Protein AF-A0A7C1I5D6-F1 (afdb_monomer_lite)

Structure (mmCIF, N/CA/C/O backbone):
data_AF-A0A7C1I5D6-F1
#
_entry.id   AF-A0A7C1I5D6-F1
#
loop_
_atom_site.group_PDB
_atom_site.id
_atom_site.type_symbol
_atom_site.label_atom_id
_atom_site.label_alt_id
_atom_site.label_comp_id
_atom_site.label_asym_id
_atom_site.label_entity_id
_atom_site.label_seq_id
_atom_site.pdbx_PDB_ins_code
_atom_site.Cartn_x
_atom_site.Cartn_y
_atom_site.Cartn_z
_atom_site.occupancy
_atom_site.B_iso_or_equiv
_atom_site.auth_seq_id
_atom_site.auth_comp_id
_atom_site.auth_asym_id
_atom_site.auth_atom_id
_atom_site.pdbx_PDB_model_num
ATOM 1 N N . MET A 1 1 ? 11.664 15.894 48.427 1.00 33.09 1 MET A N 1
ATOM 2 C CA . MET A 1 1 ? 10.403 15.195 48.740 1.00 33.09 1 MET A CA 1
ATOM 3 C C . MET A 1 1 ? 9.356 15.632 47.731 1.00 33.09 1 MET A C 1
ATOM 5 O O . MET A 1 1 ? 8.918 16.768 47.791 1.00 33.09 1 MET A O 1
ATOM 9 N N . TYR A 1 2 ? 9.049 14.774 46.760 1.00 26.73 2 TYR A N 1
ATOM 10 C CA . TYR A 1 2 ? 7.940 14.939 45.820 1.00 26.73 2 TYR A CA 1
ATOM 11 C C . TYR A 1 2 ? 7.089 13.675 45.969 1.00 26.73 2 TYR A C 1
ATOM 13 O O . TYR A 1 2 ? 7.457 12.614 45.469 1.00 26.73 2 TYR A O 1
ATOM 21 N N . ASP A 1 3 ? 6.021 13.781 46.757 1.00 29.14 3 ASP A N 1
ATOM 22 C CA . ASP A 1 3 ? 4.932 12.806 46.809 1.00 29.14 3 ASP A CA 1
ATOM 23 C C . ASP A 1 3 ? 3.940 13.164 45.693 1.00 29.14 3 ASP A C 1
ATOM 25 O O . ASP A 1 3 ? 3.595 14.329 45.498 1.00 29.14 3 ASP A O 1
ATOM 29 N N . GLY A 1 4 ? 3.549 12.172 44.902 1.00 27.42 4 GLY A N 1
ATOM 30 C CA . GLY A 1 4 ? 2.800 12.375 43.667 1.00 27.42 4 GLY A CA 1
ATOM 31 C C . GLY A 1 4 ? 2.568 11.065 42.931 1.00 27.42 4 GLY A C 1
ATOM 32 O O . GLY A 1 4 ? 3.021 10.886 41.804 1.00 27.42 4 GLY A O 1
ATOM 33 N N . LYS A 1 5 ? 1.912 10.129 43.624 1.00 28.11 5 LYS A N 1
ATOM 34 C CA . LYS A 1 5 ? 1.353 8.850 43.153 1.00 28.11 5 LYS A CA 1
ATOM 35 C C . LYS A 1 5 ? 1.174 8.763 41.624 1.00 28.11 5 LYS A C 1
ATOM 37 O O . LYS A 1 5 ? 0.138 9.149 41.082 1.00 28.11 5 LYS A O 1
ATOM 42 N N . ARG A 1 6 ? 2.148 8.160 40.929 1.00 26.75 6 ARG A N 1
ATOM 43 C CA . ARG A 1 6 ? 1.940 7.593 39.589 1.00 26.75 6 ARG A CA 1
ATOM 44 C C . ARG A 1 6 ? 0.973 6.422 39.741 1.00 26.75 6 ARG A C 1
ATOM 46 O O . ARG A 1 6 ? 1.328 5.411 40.338 1.00 26.75 6 ARG A O 1
ATOM 53 N N . ARG A 1 7 ? -0.254 6.556 39.233 1.00 26.47 7 ARG A N 1
ATOM 54 C CA . ARG A 1 7 ? -1.147 5.400 39.079 1.00 26.47 7 ARG A CA 1
ATOM 55 C C . ARG A 1 7 ? -0.536 4.476 38.015 1.00 26.47 7 ARG A C 1
ATOM 57 O O . ARG A 1 7 ? -0.255 4.965 36.919 1.00 26.47 7 ARG A O 1
ATOM 64 N N . PRO A 1 8 ? -0.306 3.185 38.296 1.00 27.12 8 PRO A N 1
ATOM 65 C CA . PRO A 1 8 ? 0.172 2.262 37.282 1.00 27.12 8 PRO A CA 1
ATOM 66 C C . PRO A 1 8 ? -0.962 1.998 36.283 1.00 27.12 8 PRO A C 1
ATOM 68 O O . PRO A 1 8 ? -2.022 1.500 36.647 1.00 27.12 8 PRO A O 1
ATOM 71 N N . TYR A 1 9 ? -0.744 2.326 35.005 1.00 30.14 9 TYR A N 1
ATOM 72 C CA . TYR A 1 9 ? -1.571 1.869 33.874 1.00 30.14 9 TYR A CA 1
ATOM 73 C C . TYR A 1 9 ? -1.203 0.416 33.516 1.00 30.14 9 TYR A C 1
ATOM 75 O O . TYR A 1 9 ? -0.929 0.057 32.373 1.00 30.14 9 TYR A O 1
ATOM 83 N N . ALA A 1 10 ? -1.100 -0.415 34.541 1.00 28.33 10 ALA A N 1
ATOM 84 C CA . ALA A 1 10 ? -0.795 -1.826 34.474 1.00 28.33 10 ALA A CA 1
ATOM 85 C C . ALA A 1 10 ? -1.674 -2.445 35.549 1.00 28.33 10 ALA A C 1
ATOM 87 O O . ALA A 1 10 ? -1.331 -2.352 36.716 1.00 28.33 10 ALA A O 1
ATOM 88 N N . ASP A 1 11 ? -2.879 -2.857 35.154 1.00 26.02 11 ASP A N 1
ATOM 89 C CA . ASP A 1 11 ? -3.593 -4.021 35.688 1.00 26.02 11 ASP A CA 1
ATOM 90 C C . ASP A 1 11 ? -5.038 -4.024 35.182 1.00 26.02 11 ASP A C 1
ATOM 92 O O . ASP A 1 11 ? -5.878 -3.222 35.582 1.00 26.02 11 ASP A O 1
ATOM 96 N N . SER A 1 12 ? -5.280 -4.948 34.247 1.00 26.50 12 SER A N 1
ATOM 97 C CA . SER A 1 12 ? -6.541 -5.631 33.916 1.00 26.50 12 SER A CA 1
ATOM 98 C C . SER A 1 12 ? -6.714 -5.788 32.396 1.00 26.50 12 SER A C 1
ATOM 100 O O . SER A 1 12 ? -7.450 -5.087 31.704 1.00 26.50 12 SER A O 1
ATOM 102 N N . VAL A 1 13 ? -6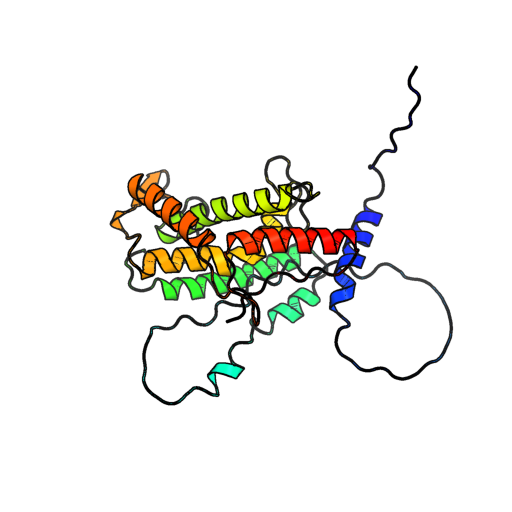.052 -6.822 31.872 1.00 30.62 13 VAL A N 1
ATOM 103 C CA . VAL A 1 13 ? -6.326 -7.452 30.565 1.00 30.62 13 VAL A CA 1
ATOM 104 C C . VAL A 1 13 ? -7.843 -7.615 30.256 1.00 30.62 13 VAL A C 1
ATOM 106 O O . VAL A 1 13 ? -8.203 -7.470 29.086 1.00 30.62 13 VAL A O 1
ATOM 109 N N . PRO A 1 14 ? -8.758 -7.799 31.241 1.00 25.98 14 PRO A N 1
ATOM 110 C CA . PRO A 1 14 ? -10.211 -7.826 31.010 1.00 25.98 14 PRO A CA 1
ATOM 111 C C . PRO A 1 14 ? -10.886 -6.493 30.622 1.00 25.98 14 PRO A C 1
ATOM 113 O O . PRO A 1 14 ? -11.945 -6.517 29.992 1.00 25.98 14 PRO A O 1
ATOM 116 N N . GLU A 1 15 ? -10.341 -5.319 30.976 1.00 27.06 15 GLU A N 1
ATOM 117 C CA . GLU A 1 15 ? -10.945 -4.032 30.574 1.00 27.06 15 GLU A CA 1
ATOM 118 C C . GLU A 1 15 ? -10.621 -3.662 29.120 1.00 27.06 15 GLU A C 1
ATOM 120 O O . GLU A 1 15 ? -11.451 -3.058 28.436 1.00 27.06 15 GLU A O 1
ATOM 125 N N . ARG A 1 16 ? -9.466 -4.105 28.603 1.00 30.84 16 ARG A N 1
ATOM 126 C CA . ARG A 1 16 ? -9.062 -3.904 27.198 1.00 30.84 16 ARG A CA 1
ATOM 127 C C . ARG A 1 16 ? -9.983 -4.634 26.224 1.00 30.84 16 ARG A C 1
ATOM 129 O O . ARG A 1 16 ? -10.407 -4.047 25.235 1.00 30.84 16 ARG A O 1
ATOM 136 N N . THR A 1 17 ? -10.384 -5.856 26.571 1.00 27.25 17 THR A N 1
ATOM 137 C CA . THR A 1 17 ? -11.374 -6.650 25.825 1.00 27.25 17 THR A CA 1
ATOM 138 C C . THR A 1 17 ? -12.774 -6.016 25.877 1.00 27.25 17 THR A C 1
ATOM 140 O O . THR A 1 17 ? -13.540 -6.109 24.922 1.00 27.25 17 THR A O 1
ATOM 143 N N . ARG A 1 18 ? -13.126 -5.298 26.955 1.00 26.70 18 ARG A N 1
ATOM 144 C CA . ARG A 1 18 ? -14.412 -4.578 27.078 1.00 26.70 18 ARG A CA 1
ATOM 145 C C . ARG A 1 18 ? -14.448 -3.247 26.320 1.00 26.70 18 ARG A C 1
ATOM 147 O O . ARG A 1 18 ? -15.527 -2.838 25.889 1.00 26.70 18 ARG A O 1
ATOM 154 N N . LEU A 1 19 ? -13.309 -2.568 26.171 1.00 30.03 19 LEU A N 1
ATOM 155 C CA . LEU A 1 19 ? -13.207 -1.345 25.367 1.00 30.03 19 LEU A CA 1
ATOM 156 C C . LEU A 1 19 ? -13.209 -1.666 23.868 1.00 30.03 19 LEU A C 1
ATOM 158 O O . LEU A 1 19 ? -13.924 -0.998 23.125 1.00 30.03 19 LEU A O 1
ATOM 162 N N . GLN A 1 20 ? -12.509 -2.744 23.489 1.00 30.83 20 GLN A N 1
ATOM 163 C CA . GLN A 1 20 ? -12.663 -3.459 22.220 1.00 30.83 20 GLN A CA 1
ATOM 164 C C . GLN A 1 20 ? -14.169 -3.707 21.968 1.00 30.83 20 GLN A C 1
ATOM 166 O O . GLN A 1 20 ? -14.790 -2.971 21.202 1.00 30.83 20 GLN A O 1
ATOM 171 N N . ALA A 1 21 ? -14.842 -4.548 22.772 1.00 25.09 21 ALA A N 1
ATOM 172 C CA . ALA A 1 21 ? -16.277 -4.879 22.647 1.00 25.09 21 ALA A CA 1
ATOM 173 C C . ALA A 1 21 ? -17.256 -3.728 22.353 1.00 25.09 21 ALA A C 1
ATOM 175 O O . ALA A 1 21 ? -18.284 -3.933 21.699 1.00 25.09 21 ALA A O 1
ATOM 176 N N . ARG A 1 22 ? -17.023 -2.553 22.947 1.00 26.83 22 ARG A N 1
ATOM 177 C CA . ARG A 1 22 ? -17.958 -1.421 22.919 1.00 26.83 22 ARG A CA 1
ATOM 178 C C . ARG A 1 22 ? -17.790 -0.546 21.682 1.00 26.83 22 ARG A C 1
ATOM 180 O O . ARG A 1 22 ? -18.799 -0.058 21.184 1.00 26.83 22 ARG A O 1
ATOM 187 N N . LEU A 1 23 ? -16.573 -0.409 21.156 1.00 30.59 23 LEU A N 1
ATOM 188 C CA . LEU A 1 23 ? -16.306 0.358 19.935 1.00 30.59 23 LEU A CA 1
ATOM 189 C C . LEU A 1 23 ? -16.942 -0.298 18.694 1.00 30.59 23 LEU A C 1
ATOM 191 O O . LEU A 1 23 ? -17.363 0.393 17.768 1.00 30.59 23 LEU A O 1
ATOM 195 N N . PHE A 1 24 ? -17.130 -1.619 18.706 1.00 31.44 24 PHE A N 1
ATOM 196 C CA . PHE A 1 24 ? -17.584 -2.369 17.531 1.00 31.44 24 PHE A CA 1
ATOM 197 C C . PHE A 1 24 ? -19.061 -2.820 17.559 1.00 31.44 24 PHE A C 1
ATOM 199 O O . PHE A 1 24 ? -19.595 -3.206 16.523 1.00 31.44 24 PHE A O 1
ATOM 206 N N . ARG A 1 25 ? -19.782 -2.731 18.694 1.00 25.31 25 ARG A N 1
ATOM 207 C CA . ARG A 1 25 ? -21.223 -3.094 18.778 1.00 25.31 25 ARG A CA 1
ATOM 208 C C . ARG A 1 25 ? -22.184 -2.098 18.124 1.00 25.31 25 ARG A C 1
ATOM 210 O O . ARG A 1 25 ? -23.326 -2.458 17.847 1.00 25.31 25 ARG A O 1
ATOM 217 N N . SER A 1 26 ? -21.763 -0.857 17.891 1.00 27.89 26 SER A N 1
ATOM 218 C CA . SER A 1 26 ? -22.640 0.190 17.349 1.00 27.89 26 SER A CA 1
ATOM 219 C C . SER A 1 26 ? -22.848 0.088 15.828 1.00 27.89 26 SER A C 1
ATOM 221 O O . SER A 1 26 ? -23.708 0.791 15.302 1.00 27.89 26 SER A O 1
ATOM 223 N N . ALA A 1 27 ? -22.143 -0.805 15.126 1.00 31.97 27 ALA A N 1
ATOM 224 C CA . ALA A 1 27 ? -22.279 -0.991 13.678 1.00 31.97 27 ALA A CA 1
ATOM 225 C C . ALA A 1 27 ? -23.435 -1.930 13.258 1.00 31.97 27 ALA A C 1
ATOM 227 O O . ALA A 1 27 ? -23.763 -1.993 12.079 1.00 31.97 27 ALA A O 1
ATOM 228 N N . ALA A 1 28 ? -24.092 -2.626 14.197 1.00 26.28 28 ALA A N 1
ATOM 229 C CA . ALA A 1 28 ? -25.112 -3.642 13.887 1.00 26.28 28 ALA A CA 1
ATOM 230 C C . ALA A 1 28 ? -26.576 -3.199 14.107 1.00 26.28 28 ALA A C 1
ATOM 232 O O . ALA A 1 28 ? -27.489 -4.014 13.991 1.00 26.28 28 ALA A O 1
ATOM 233 N N . ARG A 1 29 ? -26.854 -1.929 14.436 1.00 27.00 29 ARG A N 1
ATOM 234 C CA . ARG A 1 29 ? -28.240 -1.424 14.557 1.00 27.00 29 ARG A CA 1
ATOM 235 C C . ARG A 1 29 ? -28.408 -0.094 13.838 1.00 27.00 29 ARG A C 1
ATOM 237 O O . ARG A 1 29 ? -28.453 0.960 14.460 1.00 27.00 29 ARG A O 1
ATOM 244 N N . GLY A 1 30 ? -28.504 -0.177 12.515 1.00 27.00 30 GLY A N 1
ATOM 245 C CA . GLY A 1 30 ? -28.704 0.972 11.636 1.00 27.00 30 GLY A CA 1
ATOM 246 C C . GLY A 1 30 ? -29.827 0.830 10.610 1.00 27.00 30 GLY A C 1
ATOM 247 O O . GLY A 1 30 ? -29.920 1.694 9.752 1.00 27.00 30 GLY A O 1
ATOM 248 N N . HIS A 1 31 ? -30.679 -0.203 10.657 1.00 29.83 31 HIS A N 1
ATOM 249 C CA . HIS A 1 31 ? -31.962 -0.177 9.940 1.00 29.83 31 HIS A CA 1
ATOM 250 C C . HIS A 1 31 ? -32.925 -1.268 10.428 1.00 29.83 31 HIS A C 1
ATOM 252 O O . HIS A 1 31 ? -32.902 -2.386 9.933 1.00 29.83 31 HIS A O 1
ATOM 258 N N . GLN A 1 32 ? -33.783 -0.942 11.397 1.00 25.97 32 GLN A N 1
ATOM 259 C CA . GLN A 1 32 ? -35.152 -1.465 11.469 1.00 25.97 32 GLN A CA 1
ATOM 260 C C . GLN A 1 32 ? -35.976 -0.639 12.468 1.00 25.97 32 GLN A C 1
ATOM 262 O O . GLN A 1 32 ? -35.491 -0.176 13.500 1.00 25.97 32 GLN A O 1
ATOM 267 N N . ARG A 1 33 ? -37.217 -0.378 12.062 1.00 24.58 33 ARG A N 1
ATOM 268 C CA . ARG A 1 33 ? -38.194 0.544 12.646 1.00 24.58 33 ARG A CA 1
ATOM 269 C C . ARG A 1 33 ? -38.589 0.141 14.079 1.00 24.58 33 ARG A C 1
ATOM 271 O O . ARG A 1 33 ? -38.708 -1.041 14.374 1.00 24.58 33 ARG A O 1
ATOM 278 N N . ARG A 1 34 ? -38.862 1.129 14.945 1.00 23.69 34 ARG A N 1
ATOM 279 C CA . ARG A 1 34 ? -39.628 0.940 16.201 1.00 23.69 34 ARG A CA 1
ATOM 280 C C . ARG A 1 34 ? -41.085 0.574 15.856 1.00 23.69 34 ARG A C 1
ATOM 282 O O . ARG A 1 34 ? -41.587 1.118 14.870 1.00 23.69 34 ARG A O 1
ATOM 289 N N . PRO A 1 35 ? -41.767 -0.289 16.639 1.00 27.14 35 PRO A N 1
ATOM 290 C CA . PRO A 1 35 ? -42.515 0.196 17.813 1.00 27.14 35 PRO A CA 1
ATOM 291 C C . PRO A 1 35 ? -42.584 -0.784 19.012 1.00 27.14 35 PRO A C 1
ATOM 293 O O . PRO A 1 35 ? -42.346 -1.976 18.867 1.00 27.14 35 PRO A O 1
ATOM 296 N N . GLY A 1 36 ? -43.000 -0.266 20.178 1.00 22.58 36 GLY A N 1
ATOM 297 C CA . GLY A 1 36 ? -43.637 -1.057 21.247 1.00 22.58 36 GLY A CA 1
ATOM 298 C C . GLY A 1 36 ? -42.833 -1.229 22.540 1.00 22.58 36 GLY A C 1
ATOM 299 O O . GLY A 1 36 ? -41.773 -1.840 22.548 1.00 22.58 36 GLY A O 1
ATOM 300 N N . ALA A 1 37 ? -43.358 -0.686 23.637 1.00 25.17 37 ALA A N 1
ATOM 301 C CA . ALA A 1 37 ? -42.855 -0.818 25.002 1.00 25.17 37 ALA A CA 1
ATOM 302 C C . ALA A 1 37 ? -43.373 -2.098 25.688 1.00 25.17 37 ALA A C 1
ATOM 304 O O . ALA A 1 37 ? -44.520 -2.457 25.444 1.00 25.17 37 ALA A O 1
ATOM 305 N N . ALA A 1 38 ? -42.571 -2.712 26.575 1.00 23.97 38 ALA A N 1
ATOM 306 C CA . ALA A 1 38 ? -42.951 -3.154 27.933 1.00 23.97 38 ALA A CA 1
ATOM 307 C C . ALA A 1 38 ? -41.899 -4.099 28.570 1.00 23.97 38 ALA A C 1
ATOM 309 O O . ALA A 1 38 ? -41.635 -5.182 28.069 1.00 23.97 38 ALA A O 1
ATOM 310 N N . ASP A 1 39 ? -41.364 -3.629 29.699 1.00 23.86 39 ASP A N 1
ATOM 311 C CA . ASP A 1 39 ? -41.211 -4.297 31.004 1.00 23.86 39 ASP A CA 1
ATOM 312 C C . ASP A 1 39 ? -40.240 -5.481 31.288 1.00 23.86 39 ASP A C 1
ATOM 314 O O . ASP A 1 39 ? -40.245 -6.524 30.647 1.00 23.86 39 ASP A O 1
ATOM 318 N N . ARG A 1 40 ? -39.527 -5.277 32.414 1.00 24.11 40 ARG A N 1
ATOM 319 C CA . ARG A 1 40 ? -39.059 -6.201 33.476 1.00 24.11 40 ARG A CA 1
ATOM 320 C C . ARG A 1 40 ? -37.894 -7.217 33.303 1.00 24.11 40 ARG A C 1
ATOM 322 O O . ARG A 1 40 ? -38.026 -8.294 32.746 1.00 24.11 40 ARG A O 1
ATOM 329 N N . THR A 1 41 ? -36.795 -6.853 33.989 1.00 23.81 41 THR A N 1
ATOM 330 C CA . THR A 1 41 ? -36.027 -7.591 35.035 1.00 23.81 41 THR A CA 1
ATOM 331 C C . THR A 1 41 ? -35.219 -8.872 34.742 1.00 23.81 41 THR A C 1
ATOM 333 O O . THR A 1 41 ? -35.767 -9.954 34.600 1.00 23.81 41 THR A O 1
ATOM 336 N N . ASP A 1 42 ? -33.900 -8.695 34.918 1.00 22.27 42 ASP A N 1
ATOM 337 C CA . ASP A 1 42 ? -32.972 -9.416 35.819 1.00 22.27 42 ASP A CA 1
ATOM 338 C C . ASP A 1 42 ? -32.164 -10.660 35.370 1.00 22.27 42 ASP A C 1
ATOM 340 O O . ASP A 1 42 ? -32.638 -11.590 34.728 1.00 22.27 42 ASP A O 1
ATOM 344 N N . SER A 1 43 ? -30.919 -10.660 35.867 1.00 22.94 43 SER A N 1
ATOM 345 C CA . SER A 1 43 ? -29.944 -11.748 36.057 1.00 22.94 43 SER A CA 1
ATOM 346 C C . SER A 1 43 ? -29.044 -12.265 34.903 1.00 22.94 43 SER A C 1
ATOM 348 O O . SER A 1 43 ? -29.434 -12.951 33.967 1.00 22.94 43 SER A O 1
ATOM 350 N N . SER A 1 44 ? -27.747 -11.963 35.084 1.00 24.48 44 SER A N 1
ATOM 351 C CA . SER A 1 44 ? -26.559 -12.832 34.922 1.00 24.48 44 SER A CA 1
ATOM 352 C C . SER A 1 44 ? -26.271 -13.563 33.598 1.00 24.48 44 SER A C 1
ATOM 354 O O . SER A 1 44 ? -26.797 -14.639 33.339 1.00 24.48 44 SER A O 1
ATOM 356 N N . SER A 1 45 ? -25.281 -13.042 32.850 1.00 22.78 45 SER A N 1
ATOM 357 C CA . SER A 1 45 ? -24.176 -13.773 32.163 1.00 22.78 45 SER A CA 1
ATOM 358 C C . SER A 1 45 ? -23.521 -12.879 31.090 1.00 22.78 45 SER A C 1
ATOM 360 O O . SER A 1 45 ? -23.711 -13.010 29.885 1.00 22.78 45 SER A O 1
ATOM 362 N N . HIS A 1 46 ? -22.762 -11.876 31.539 1.00 24.62 46 HIS A N 1
ATOM 363 C CA . HIS A 1 46 ? -22.153 -10.848 30.685 1.00 24.62 46 HIS A CA 1
ATOM 364 C C . HIS A 1 46 ? -20.705 -11.199 30.278 1.00 24.62 46 HIS A C 1
ATOM 366 O O . HIS A 1 46 ? -19.749 -10.596 30.762 1.00 24.62 46 HIS A O 1
ATOM 372 N N . THR A 1 47 ? -20.532 -12.138 29.346 1.00 24.20 47 THR A N 1
ATOM 373 C CA . THR A 1 47 ? -19.263 -12.364 28.618 1.00 24.20 47 THR A CA 1
ATOM 374 C C . THR A 1 47 ? -19.560 -12.816 27.192 1.00 24.20 47 THR A C 1
ATOM 376 O O . THR A 1 47 ? -19.571 -14.003 26.891 1.00 24.20 47 THR A O 1
ATOM 379 N N . GLY A 1 48 ? -19.838 -11.876 26.292 1.00 24.23 48 GLY A N 1
ATOM 380 C CA . GLY A 1 48 ? -20.085 -12.221 24.893 1.00 24.23 48 GLY A CA 1
ATOM 381 C C . GLY A 1 48 ? -20.198 -10.995 24.006 1.00 24.23 48 GLY A C 1
ATOM 382 O O . GLY A 1 48 ? -21.142 -10.218 24.149 1.00 24.23 48 GLY A O 1
ATOM 383 N N . GLY A 1 49 ? -19.221 -10.814 23.114 1.00 25.38 49 GLY A N 1
ATOM 384 C CA . GLY A 1 49 ? -19.261 -9.888 21.977 1.00 25.38 49 GLY A CA 1
ATOM 385 C C . GLY A 1 49 ? -18.093 -8.904 21.958 1.00 25.38 49 GLY A C 1
ATOM 386 O O . GLY A 1 49 ? -18.181 -7.873 22.625 1.00 25.38 49 GLY A O 1
ATOM 387 N N . ILE A 1 50 ? -17.043 -9.233 21.195 1.00 25.84 50 ILE A N 1
ATOM 388 C CA . ILE A 1 50 ? -15.869 -8.398 20.900 1.00 25.84 50 ILE A CA 1
ATOM 389 C C . ILE A 1 50 ? -15.598 -8.382 19.380 1.00 25.84 50 ILE A C 1
ATOM 391 O O . ILE A 1 50 ? -15.601 -9.438 18.760 1.00 25.84 50 ILE A O 1
ATOM 395 N N . ASP A 1 51 ? -15.432 -7.163 18.849 1.00 29.08 51 ASP A N 1
ATOM 396 C CA . ASP A 1 51 ? -14.696 -6.637 17.670 1.00 29.08 51 ASP A CA 1
ATOM 397 C C . ASP A 1 51 ? -14.778 -7.233 16.272 1.00 29.08 51 ASP A C 1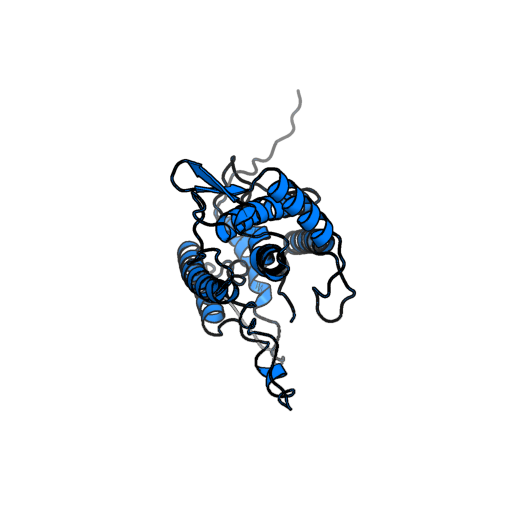
ATOM 399 O O . ASP A 1 51 ? -14.249 -8.309 16.025 1.00 29.08 51 ASP A O 1
ATOM 403 N N . ARG A 1 52 ? -15.343 -6.466 15.313 1.00 49.19 52 ARG A N 1
ATOM 404 C CA . ARG A 1 52 ? -15.526 -6.880 13.903 1.00 49.19 52 ARG A CA 1
ATOM 405 C C . ARG A 1 52 ? -15.601 -5.738 12.861 1.00 49.19 52 ARG A C 1
ATOM 407 O O . ARG A 1 52 ? -16.637 -5.574 12.228 1.00 49.19 52 ARG A O 1
ATOM 414 N N . THR A 1 53 ? -14.543 -4.951 12.624 1.00 31.33 53 THR A N 1
ATOM 415 C CA . THR A 1 53 ? -14.510 -4.040 11.439 1.00 31.33 53 THR A CA 1
ATOM 416 C C . THR A 1 53 ? -13.176 -3.926 10.688 1.00 31.33 53 THR A C 1
ATOM 418 O O . THR A 1 53 ? -13.172 -3.340 9.610 1.00 31.33 53 THR A O 1
ATOM 421 N N . CYS A 1 54 ? -12.072 -4.531 11.148 1.00 31.27 54 CYS A N 1
ATOM 422 C CA . CYS A 1 54 ? -10.780 -4.449 10.438 1.00 31.27 54 CYS A CA 1
ATOM 423 C C . CYS A 1 54 ? -10.585 -5.518 9.341 1.00 31.27 54 CYS A C 1
ATOM 425 O O . CYS A 1 54 ? -9.754 -5.340 8.462 1.00 31.27 54 CYS A O 1
ATOM 427 N N . ALA A 1 55 ? -11.355 -6.612 9.348 1.00 30.16 55 ALA A N 1
ATOM 428 C CA . ALA A 1 55 ? -11.143 -7.753 8.442 1.00 30.16 55 ALA A CA 1
ATOM 429 C C . ALA A 1 55 ? -11.796 -7.611 7.045 1.00 30.16 55 ALA A C 1
ATOM 431 O O . ALA A 1 55 ? -11.719 -8.527 6.232 1.00 30.16 55 ALA A O 1
ATOM 432 N N . GLY A 1 56 ? -12.480 -6.495 6.764 1.00 30.72 56 GLY A N 1
ATOM 433 C CA . GLY A 1 56 ? -13.401 -6.376 5.626 1.00 30.72 56 GLY A CA 1
ATOM 434 C C . GLY A 1 56 ? -12.809 -5.930 4.286 1.00 30.72 56 GLY A C 1
ATOM 435 O O . GLY A 1 56 ? -13.523 -6.002 3.289 1.00 30.72 56 GLY A O 1
ATOM 436 N N . ASN A 1 57 ? -11.552 -5.476 4.223 1.00 37.94 57 ASN A N 1
ATOM 437 C CA . ASN A 1 57 ? -11.058 -4.789 3.019 1.00 37.94 57 ASN A CA 1
ATOM 438 C C . ASN A 1 57 ? -10.414 -5.676 1.956 1.00 37.94 57 ASN A C 1
ATOM 440 O O . ASN A 1 57 ? -10.133 -5.201 0.860 1.00 37.94 57 ASN A O 1
ATOM 444 N N . HIS A 1 58 ? -10.211 -6.964 2.227 1.00 36.69 58 HIS A N 1
ATOM 445 C CA . HIS A 1 58 ? -9.446 -7.782 1.290 1.00 36.69 58 HIS A CA 1
ATOM 446 C C . HIS A 1 58 ? -10.230 -8.222 0.049 1.00 36.69 58 HIS A C 1
ATOM 448 O O . HIS A 1 58 ? -9.608 -8.548 -0.957 1.00 36.69 58 HIS A O 1
ATOM 454 N N . ALA A 1 59 ? -11.568 -8.239 0.092 1.00 32.56 59 ALA A N 1
ATOM 455 C CA . ALA A 1 59 ? -12.377 -8.913 -0.935 1.00 32.56 59 ALA A CA 1
ATOM 456 C C . ALA A 1 59 ? -13.232 -7.969 -1.785 1.00 32.56 59 ALA A C 1
ATOM 458 O O . ALA A 1 59 ? -13.752 -8.381 -2.814 1.00 32.56 59 ALA A O 1
ATOM 459 N N . GLY A 1 60 ? -13.444 -6.738 -1.318 1.00 30.20 60 GLY A N 1
ATOM 460 C CA . GLY A 1 60 ? -14.646 -5.971 -1.637 1.00 30.20 60 GLY A CA 1
ATOM 461 C C . GLY A 1 60 ? -14.728 -5.390 -3.041 1.00 30.20 60 GLY A C 1
ATOM 462 O O . GLY A 1 60 ? -15.736 -5.537 -3.724 1.00 30.20 60 GLY A O 1
ATOM 463 N N . ASP A 1 61 ? -13.663 -4.702 -3.443 1.00 33.28 61 ASP A N 1
ATOM 464 C CA . ASP A 1 61 ? -13.837 -3.552 -4.338 1.00 33.28 61 ASP A CA 1
ATOM 465 C C . ASP A 1 61 ? -13.046 -3.676 -5.655 1.00 33.28 61 ASP A C 1
ATOM 467 O O . ASP A 1 61 ? -12.999 -2.735 -6.444 1.00 33.28 61 ASP A O 1
ATOM 471 N N . VAL A 1 62 ? -12.422 -4.830 -5.930 1.00 30.22 62 VAL A N 1
ATOM 472 C CA . VAL A 1 62 ? -11.592 -5.038 -7.137 1.00 30.22 62 VAL A CA 1
ATOM 473 C C . VAL A 1 62 ? -12.053 -6.258 -7.925 1.00 30.22 62 VAL A C 1
ATOM 475 O O . VAL A 1 62 ? -11.288 -7.165 -8.239 1.00 30.22 62 VAL A O 1
ATOM 478 N N . PHE A 1 63 ? -13.333 -6.274 -8.276 1.00 26.66 63 PHE A N 1
ATOM 479 C CA . PHE A 1 63 ? -13.834 -7.164 -9.315 1.00 26.66 63 PHE A CA 1
ATOM 480 C C . PHE A 1 63 ? -14.474 -6.331 -10.420 1.00 26.66 63 PHE A C 1
ATOM 482 O O . PHE A 1 63 ? -15.682 -6.339 -10.564 1.00 26.66 63 PHE A O 1
ATOM 489 N N . PHE A 1 64 ? -13.666 -5.558 -11.159 1.00 25.58 64 PHE A N 1
ATOM 490 C CA . PHE A 1 64 ? -13.945 -5.159 -12.550 1.00 25.58 64 PHE A CA 1
ATOM 491 C C . PHE A 1 64 ? -12.759 -4.375 -13.145 1.00 25.58 64 PHE A C 1
ATOM 493 O O . PHE A 1 64 ? -12.697 -3.154 -13.043 1.00 25.58 64 PHE A O 1
ATOM 500 N N . ILE A 1 65 ? -11.815 -5.062 -13.798 1.00 28.56 65 ILE A N 1
ATOM 501 C CA . ILE A 1 65 ? -10.908 -4.443 -14.783 1.00 28.56 65 ILE A CA 1
ATOM 502 C C . ILE A 1 65 ? -10.776 -5.423 -15.956 1.00 28.56 65 ILE A C 1
ATOM 504 O O . ILE A 1 65 ? -9.850 -6.222 -16.022 1.00 28.56 65 ILE A O 1
ATOM 508 N N . GLY A 1 66 ? -11.779 -5.415 -16.838 1.00 22.45 66 GLY A N 1
ATOM 509 C CA . GLY A 1 66 ? -11.697 -6.017 -18.171 1.00 22.45 66 GLY A CA 1
ATOM 510 C C . GLY A 1 66 ? -11.267 -4.971 -19.211 1.00 22.45 66 GLY A C 1
ATOM 511 O O . GLY A 1 66 ? -11.414 -3.771 -18.950 1.00 22.45 66 GLY A O 1
ATOM 512 N N . PRO A 1 67 ? -10.737 -5.390 -20.374 1.00 22.78 67 PRO A N 1
ATOM 513 C CA . PRO A 1 67 ? -10.192 -4.485 -21.378 1.00 22.78 67 PRO A CA 1
ATOM 514 C C . PRO A 1 67 ? -11.270 -3.558 -21.953 1.00 22.78 67 PRO A C 1
ATOM 516 O O . PRO A 1 67 ? -12.424 -3.931 -22.164 1.00 22.78 67 PRO A O 1
ATOM 519 N N . SER A 1 68 ? -10.872 -2.315 -22.204 1.00 27.05 68 SER A N 1
ATOM 520 C CA . SER A 1 68 ? -11.680 -1.274 -22.830 1.00 27.05 68 SER A CA 1
ATOM 521 C C . SER A 1 68 ? -11.995 -1.614 -24.292 1.00 27.05 68 SER A C 1
ATOM 523 O O . SER A 1 68 ? -11.178 -1.337 -25.164 1.00 27.05 68 SER A O 1
ATOM 525 N N . HIS A 1 69 ? -13.157 -2.242 -24.512 1.00 26.39 69 HIS A N 1
ATOM 526 C CA . HIS A 1 69 ? -14.161 -2.058 -25.585 1.00 26.39 69 HIS A CA 1
ATOM 527 C C . HIS A 1 69 ? -14.935 -3.374 -25.802 1.00 26.39 69 HIS A C 1
ATOM 529 O O . HIS A 1 69 ? -14.327 -4.409 -26.066 1.00 26.39 69 HIS A O 1
ATOM 535 N N . PRO A 1 70 ? -16.276 -3.348 -25.676 1.00 27.53 70 PRO A N 1
ATOM 536 C CA . PRO A 1 70 ? -17.090 -3.354 -26.891 1.00 27.53 70 PRO A CA 1
ATOM 537 C C . PRO A 1 70 ? -18.307 -2.412 -26.828 1.00 27.53 70 PRO A C 1
ATOM 539 O O . PRO A 1 70 ? -18.676 -1.861 -25.794 1.00 27.53 70 PRO A O 1
ATOM 542 N N . THR A 1 71 ? -18.860 -2.186 -28.010 1.00 29.42 71 THR A N 1
ATOM 543 C CA . THR A 1 71 ? -19.999 -1.344 -28.384 1.00 29.42 71 THR A CA 1
ATOM 544 C C . THR A 1 71 ? -21.347 -1.832 -27.834 1.00 29.42 71 THR A C 1
ATOM 546 O O . THR A 1 71 ? -21.631 -3.019 -27.951 1.00 29.42 71 THR A O 1
ATOM 549 N N . GLY A 1 72 ? -22.203 -0.898 -27.392 1.00 30.52 72 GLY A N 1
ATOM 550 C CA . GLY A 1 72 ? -23.671 -1.047 -27.365 1.00 30.52 72 GLY A CA 1
ATOM 551 C C . GLY A 1 72 ? -24.333 -1.381 -26.015 1.00 30.52 72 GLY A C 1
ATOM 552 O O . GLY A 1 72 ? -24.109 -2.444 -25.460 1.00 30.52 72 GLY A O 1
ATOM 553 N N . ASP A 1 73 ? -25.168 -0.453 -25.532 1.00 29.72 73 ASP A N 1
ATOM 554 C CA . ASP A 1 73 ? -26.446 -0.615 -24.802 1.00 29.72 73 ASP A CA 1
ATOM 555 C C . ASP A 1 73 ? -26.601 -1.378 -23.457 1.00 29.72 73 ASP A C 1
ATOM 557 O O . ASP A 1 73 ? -27.733 -1.596 -23.038 1.00 29.72 73 ASP A O 1
ATOM 561 N N . ASP A 1 74 ? -25.551 -1.626 -22.661 1.00 29.23 74 ASP A N 1
ATOM 562 C CA . ASP A 1 74 ? -25.689 -2.262 -21.319 1.00 29.23 74 ASP A CA 1
ATOM 563 C C . ASP A 1 74 ? -25.488 -1.312 -20.112 1.00 29.23 74 ASP A C 1
ATOM 565 O O . ASP A 1 74 ? -24.691 -1.554 -19.197 1.00 29.23 74 ASP A O 1
ATOM 569 N N . HIS A 1 75 ? -26.198 -0.179 -20.070 1.00 32.69 75 HIS A N 1
ATOM 570 C CA . HIS A 1 75 ? -26.046 0.796 -18.974 1.00 32.69 75 HIS A CA 1
ATOM 571 C C . HIS A 1 75 ? -26.808 0.443 -17.681 1.00 32.69 75 HIS A C 1
ATOM 573 O O . HIS A 1 75 ? -26.363 0.834 -16.602 1.00 32.69 75 HIS A O 1
ATOM 579 N N . ALA A 1 76 ? -27.915 -0.307 -17.747 1.00 27.19 76 ALA A N 1
ATOM 580 C CA . ALA A 1 76 ? -28.757 -0.585 -16.575 1.00 27.19 76 ALA A CA 1
ATOM 581 C C . ALA A 1 76 ? -28.225 -1.739 -15.700 1.00 27.19 76 ALA A C 1
ATOM 583 O O . ALA A 1 76 ? -28.198 -1.617 -14.471 1.00 27.19 76 ALA A O 1
ATOM 584 N N . GLU A 1 77 ? -27.708 -2.812 -16.310 1.00 27.59 77 GLU A N 1
ATOM 585 C CA . GLU A 1 77 ? -27.124 -3.964 -15.598 1.00 27.59 77 GLU A CA 1
ATOM 586 C C . GLU A 1 77 ? -25.807 -3.619 -14.880 1.00 27.59 77 GLU A C 1
ATOM 588 O O . GLU A 1 77 ? -25.508 -4.156 -13.809 1.00 27.59 77 GLU A O 1
ATOM 593 N N . ARG A 1 78 ? -25.065 -2.624 -15.389 1.00 27.03 78 ARG A N 1
ATOM 594 C CA . ARG A 1 78 ? -23.831 -2.093 -14.778 1.00 27.03 78 ARG A CA 1
ATOM 595 C C . ARG A 1 78 ? -24.024 -1.440 -13.409 1.00 27.03 78 ARG A C 1
ATOM 597 O O . ARG A 1 78 ? -23.040 -1.242 -12.700 1.00 27.03 78 ARG A O 1
ATOM 604 N N . THR A 1 79 ? -25.246 -1.070 -13.031 1.00 28.47 79 THR A N 1
ATOM 605 C CA . THR A 1 79 ? -25.518 -0.401 -11.744 1.00 28.47 79 THR A CA 1
ATOM 606 C C . THR A 1 79 ? -25.772 -1.395 -10.610 1.00 28.47 79 THR A C 1
ATOM 608 O O . THR A 1 79 ? -25.483 -1.093 -9.454 1.00 28.47 79 THR A O 1
ATOM 611 N N . ALA A 1 80 ? -26.267 -2.596 -10.929 1.00 26.25 80 ALA A N 1
ATOM 612 C CA . ALA A 1 80 ? -26.580 -3.629 -9.941 1.00 26.25 80 ALA A CA 1
ATOM 613 C C . ALA A 1 80 ? -25.350 -4.469 -9.544 1.00 26.25 80 ALA A C 1
ATOM 615 O O . ALA A 1 80 ? -25.254 -4.916 -8.402 1.00 26.25 80 ALA A O 1
ATOM 616 N N . SER A 1 81 ? -24.378 -4.633 -10.448 1.00 27.20 81 SER A N 1
ATOM 617 C CA . SER A 1 81 ? -23.161 -5.429 -10.216 1.00 27.20 81 SER A CA 1
ATOM 618 C C . SER A 1 81 ? -22.048 -4.700 -9.445 1.00 27.20 81 SER A C 1
ATOM 620 O O . SER A 1 81 ? -21.094 -5.332 -9.006 1.00 27.20 81 SER A O 1
ATOM 622 N N . ARG A 1 82 ? -22.184 -3.388 -9.201 1.00 32.09 82 ARG A N 1
ATOM 623 C CA . ARG A 1 82 ? -21.186 -2.529 -8.521 1.00 32.09 82 ARG A CA 1
ATOM 624 C C . ARG A 1 82 ? -21.066 -2.711 -7.002 1.00 32.09 82 ARG A C 1
ATOM 626 O O . ARG A 1 82 ? -20.289 -2.005 -6.371 1.00 32.09 82 ARG A O 1
ATOM 633 N N . ARG A 1 83 ? -21.866 -3.587 -6.385 1.00 35.66 83 ARG A N 1
ATOM 634 C CA . ARG A 1 83 ? -22.083 -3.586 -4.923 1.00 35.66 83 ARG A CA 1
ATOM 635 C C . ARG A 1 83 ? -21.624 -4.816 -4.155 1.00 35.66 83 ARG A C 1
ATOM 637 O O . ARG A 1 83 ? -21.862 -4.880 -2.950 1.00 35.66 83 ARG A O 1
ATOM 644 N N . ALA A 1 84 ? -20.981 -5.782 -4.789 1.00 33.41 84 ALA A N 1
ATOM 645 C CA . ALA A 1 84 ? -20.660 -7.023 -4.107 1.00 33.41 84 ALA A CA 1
ATOM 646 C C . ALA A 1 84 ? -19.163 -7.131 -3.810 1.00 33.41 84 ALA A C 1
ATOM 648 O O . ALA A 1 84 ? -18.398 -7.658 -4.610 1.00 33.41 84 ALA A O 1
ATOM 649 N N . CYS A 1 85 ? -18.797 -6.798 -2.568 1.00 40.50 85 CYS A N 1
ATOM 650 C CA . CYS A 1 85 ? -17.898 -7.695 -1.846 1.00 40.50 85 CYS A CA 1
ATOM 651 C C . CYS A 1 85 ? -18.427 -9.120 -2.054 1.00 40.50 85 CYS A C 1
ATOM 653 O O . CYS A 1 85 ? -19.651 -9.266 -1.966 1.00 40.50 85 CYS A O 1
ATOM 655 N N . PRO A 1 86 ? -17.602 -10.140 -2.371 1.00 47.91 86 PRO A N 1
ATOM 656 C CA . PRO A 1 86 ? -18.071 -11.506 -2.540 1.00 47.91 86 PRO A CA 1
ATOM 657 C C . PRO A 1 86 ? -18.967 -11.825 -1.351 1.00 47.91 86 PRO A C 1
ATOM 659 O O . PRO A 1 86 ? -18.499 -11.902 -0.212 1.00 47.91 86 PRO A O 1
ATOM 662 N N . ALA A 1 87 ? -20.277 -11.883 -1.601 1.00 50.28 87 ALA A N 1
ATOM 663 C CA . ALA A 1 87 ? -21.286 -11.640 -0.570 1.00 50.28 87 ALA A CA 1
ATOM 664 C C . ALA A 1 87 ? -21.239 -12.677 0.571 1.00 50.28 87 ALA A C 1
ATOM 666 O O . ALA A 1 87 ? -21.870 -12.496 1.608 1.00 50.28 87 ALA A O 1
ATOM 667 N N . GLY A 1 88 ? -20.450 -13.744 0.404 1.00 61.53 88 GLY A N 1
ATOM 668 C CA . GLY A 1 88 ? -20.200 -14.774 1.401 1.00 61.53 88 GLY A CA 1
ATOM 669 C C . GLY A 1 88 ? -19.229 -14.395 2.524 1.00 61.53 88 GLY A C 1
ATOM 670 O O . GLY A 1 88 ? 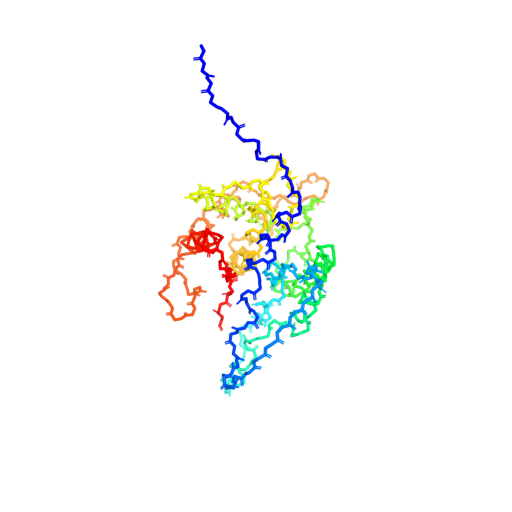-19.440 -14.844 3.650 1.00 61.53 88 GLY A O 1
ATOM 671 N N . TYR A 1 89 ? -18.189 -13.581 2.291 1.00 74.06 89 TYR A N 1
ATOM 672 C CA . TYR A 1 89 ? -17.153 -13.384 3.322 1.00 74.06 89 TYR A CA 1
ATOM 673 C C . TYR A 1 89 ? -17.571 -12.418 4.430 1.00 74.06 89 TYR A C 1
ATOM 675 O O . TYR A 1 89 ? -17.191 -12.627 5.579 1.00 74.06 89 TYR A O 1
ATOM 683 N N . ALA A 1 90 ? -18.393 -11.409 4.131 1.00 71.06 90 ALA A N 1
ATOM 684 C CA . ALA A 1 90 ? -18.874 -10.458 5.137 1.00 71.06 90 ALA A CA 1
ATOM 685 C C . ALA A 1 90 ? -19.632 -11.166 6.277 1.00 71.06 90 ALA A C 1
ATOM 687 O O . ALA A 1 90 ? -19.308 -10.979 7.449 1.00 71.06 90 ALA A O 1
ATOM 688 N N . ALA A 1 91 ? -20.561 -12.063 5.932 1.00 73.50 91 ALA A N 1
ATOM 689 C CA . ALA A 1 91 ? -21.288 -12.870 6.910 1.00 73.50 91 ALA A CA 1
ATOM 690 C C . ALA A 1 91 ? -20.352 -13.813 7.691 1.00 73.50 91 ALA A C 1
ATOM 692 O O . ALA A 1 91 ? -20.483 -13.966 8.905 1.00 73.50 91 ALA A O 1
ATOM 693 N N . GLN A 1 92 ? -19.363 -14.419 7.025 1.00 74.62 92 GLN A N 1
ATOM 694 C CA . GLN A 1 92 ? -18.392 -15.291 7.694 1.00 74.62 92 GLN A CA 1
ATOM 695 C C . GLN A 1 92 ? -17.522 -14.527 8.693 1.00 74.62 92 GLN A C 1
ATOM 697 O O . GLN A 1 92 ? -17.356 -15.002 9.815 1.00 74.62 92 GLN A O 1
ATOM 702 N N . ILE A 1 93 ? -17.019 -13.344 8.326 1.00 78.56 93 ILE A N 1
ATOM 703 C CA . ILE A 1 93 ? -16.247 -12.450 9.202 1.00 78.56 93 ILE A CA 1
ATOM 704 C C . ILE A 1 93 ? -17.061 -12.092 10.442 1.00 78.56 93 ILE A C 1
ATOM 706 O O . ILE A 1 93 ? -16.544 -12.147 11.558 1.00 78.56 93 ILE A O 1
ATOM 710 N N . GLU A 1 94 ? -18.346 -11.777 10.265 1.00 75.50 94 GLU A N 1
ATOM 711 C CA . GLU A 1 94 ? -19.229 -11.470 11.382 1.00 75.50 94 GLU A CA 1
ATOM 712 C C . GLU A 1 94 ? -19.367 -12.648 12.351 1.00 75.50 94 GLU A C 1
ATOM 714 O O . GLU A 1 94 ? -19.492 -12.442 13.547 1.00 75.50 94 GLU A O 1
ATOM 719 N N . THR A 1 95 ? -19.311 -13.894 11.898 1.00 80.19 95 THR A N 1
ATOM 720 C CA . THR A 1 95 ? -19.472 -15.049 12.802 1.00 80.19 95 THR A CA 1
ATOM 721 C C . THR A 1 95 ? -18.206 -15.453 13.567 1.00 80.19 95 THR A C 1
ATOM 723 O O . THR A 1 95 ? -18.308 -16.206 14.538 1.00 80.19 95 THR A O 1
ATOM 726 N N . GLN A 1 96 ? -17.022 -14.950 13.195 1.00 80.94 96 GLN A N 1
ATOM 727 C CA . GLN A 1 96 ? -15.767 -15.374 13.825 1.00 80.94 96 GLN A CA 1
ATOM 728 C C . GLN A 1 96 ? -15.598 -14.826 15.248 1.00 80.94 96 GLN A C 1
ATOM 730 O O . GLN A 1 96 ? -15.979 -13.698 15.561 1.00 80.94 96 GLN A O 1
ATOM 735 N N . GLN A 1 97 ? -14.982 -15.635 16.116 1.00 78.19 97 GLN A N 1
ATOM 736 C CA . GLN A 1 97 ? -14.733 -15.291 17.525 1.00 78.19 97 GLN A CA 1
ATOM 737 C C . GLN A 1 97 ? -13.249 -15.119 17.866 1.00 78.19 97 GLN A C 1
ATOM 739 O O . GLN A 1 97 ? -12.926 -14.668 18.964 1.00 78.19 97 GLN A O 1
ATOM 744 N N . THR A 1 98 ? -12.343 -15.475 16.951 1.00 81.00 98 THR A N 1
ATOM 745 C CA . THR A 1 98 ? -10.897 -15.393 17.179 1.00 81.00 98 THR A CA 1
ATOM 746 C C . THR A 1 98 ? -10.205 -14.598 16.078 1.00 81.00 98 THR A C 1
ATOM 748 O O . THR A 1 98 ? -10.618 -14.620 14.917 1.00 81.00 98 THR A O 1
ATOM 751 N N . ILE A 1 99 ? -9.117 -13.920 16.446 1.00 78.62 99 ILE A N 1
ATOM 752 C CA . ILE A 1 99 ? -8.275 -13.169 15.505 1.00 78.62 99 ILE A CA 1
ATOM 753 C C . ILE A 1 99 ? -7.638 -14.114 14.476 1.00 78.62 99 ILE A C 1
ATOM 755 O O . ILE A 1 99 ? -7.507 -13.751 13.311 1.00 78.62 99 ILE A O 1
ATOM 759 N N . ASP A 1 100 ? -7.276 -15.335 14.871 1.00 79.06 100 ASP A N 1
ATOM 760 C CA . ASP A 1 100 ? -6.645 -16.294 13.959 1.00 79.06 100 ASP A CA 1
ATOM 761 C C . ASP A 1 100 ? -7.625 -16.800 12.892 1.00 79.06 100 ASP A C 1
ATOM 763 O O . ASP A 1 100 ? -7.250 -16.918 11.727 1.00 79.06 100 ASP A O 1
ATOM 767 N N . SER A 1 101 ? -8.901 -16.992 13.241 1.00 82.38 101 SER A N 1
ATOM 768 C CA . SER A 1 101 ? -9.948 -17.291 12.257 1.00 82.38 101 SER A CA 1
ATOM 769 C C . SER A 1 101 ? -10.141 -16.145 11.258 1.00 82.38 101 SER A C 1
ATOM 771 O O . SER A 1 101 ? -10.265 -16.388 10.059 1.00 82.38 101 SER A O 1
ATOM 773 N N . LEU A 1 102 ? -10.116 -14.892 11.731 1.00 79.75 102 LEU A N 1
ATOM 774 C CA . LEU A 1 102 ? -10.198 -13.711 10.863 1.00 79.75 102 LEU A CA 1
ATOM 775 C C . LEU A 1 102 ? -9.007 -13.624 9.900 1.00 79.75 102 LEU A C 1
ATOM 777 O O . LEU A 1 102 ? -9.210 -13.386 8.712 1.00 79.75 102 LEU A O 1
ATOM 781 N N . ARG A 1 103 ? -7.785 -13.894 10.380 1.00 77.69 103 ARG A N 1
ATOM 782 C CA . ARG A 1 103 ? -6.581 -13.982 9.533 1.00 77.69 103 ARG A CA 1
ATOM 783 C C . ARG A 1 103 ? -6.685 -15.092 8.486 1.00 77.69 103 ARG A C 1
ATOM 785 O O . ARG A 1 103 ? -6.211 -14.926 7.367 1.00 77.69 103 ARG A O 1
ATOM 792 N N . GLY A 1 104 ? -7.306 -16.220 8.836 1.00 83.81 104 GLY A N 1
ATOM 793 C CA . GLY A 1 104 ? -7.571 -17.312 7.898 1.00 83.81 104 GLY A CA 1
ATOM 794 C C . GLY A 1 104 ? -8.458 -16.869 6.733 1.00 83.81 104 GLY A C 1
ATOM 795 O O . GLY A 1 104 ? -8.111 -17.103 5.576 1.00 83.81 104 GLY A O 1
ATOM 796 N N . ILE A 1 105 ? -9.557 -16.168 7.033 1.00 82.06 105 ILE A N 1
ATOM 797 C CA . ILE A 1 105 ? -10.450 -15.592 6.015 1.00 82.06 105 ILE A CA 1
ATOM 798 C C . ILE A 1 105 ? -9.701 -14.562 5.158 1.00 82.06 105 ILE A C 1
ATOM 800 O O . ILE A 1 105 ? -9.749 -14.637 3.933 1.00 82.06 105 ILE A O 1
ATOM 804 N N . GLU A 1 106 ? -8.949 -13.653 5.781 1.00 82.38 106 GLU A N 1
ATOM 805 C CA . GLU A 1 106 ? -8.087 -12.689 5.084 1.00 82.38 106 GLU A CA 1
ATOM 806 C C . GLU A 1 106 ? -7.117 -13.374 4.109 1.00 82.38 106 GLU A C 1
ATOM 808 O O . GLU A 1 106 ? -6.965 -12.918 2.978 1.00 82.38 106 GLU A O 1
ATOM 813 N N . GLY A 1 107 ? -6.501 -14.492 4.500 1.00 84.56 107 GLY A N 1
ATOM 814 C CA . GLY A 1 107 ? -5.601 -15.250 3.630 1.00 84.56 107 GLY A CA 1
ATOM 815 C C . GLY A 1 107 ? -6.295 -15.831 2.394 1.00 84.56 107 GLY A C 1
ATOM 816 O O . GLY A 1 107 ? -5.741 -15.771 1.294 1.00 84.56 107 GLY A O 1
ATOM 817 N N . ILE A 1 108 ? -7.513 -16.360 2.555 1.00 86.81 108 ILE A N 1
ATOM 818 C CA . ILE A 1 108 ? -8.320 -16.881 1.438 1.00 86.81 108 ILE A CA 1
ATOM 819 C C . ILE A 1 108 ? -8.657 -15.750 0.472 1.00 86.81 108 ILE A C 1
ATOM 821 O O . ILE A 1 108 ? -8.423 -15.869 -0.731 1.00 86.81 108 ILE A O 1
ATOM 825 N N . ILE A 1 109 ? -9.142 -14.642 1.019 1.00 85.38 109 ILE A N 1
ATOM 826 C CA . ILE A 1 109 ? -9.506 -13.470 0.246 1.00 85.38 109 ILE A CA 1
ATOM 827 C C . ILE A 1 109 ? -8.290 -12.916 -0.511 1.00 85.38 109 ILE A C 1
ATOM 829 O O . ILE A 1 109 ? -8.374 -12.653 -1.707 1.00 85.38 109 ILE A O 1
ATOM 833 N N . ALA A 1 110 ? -7.145 -12.764 0.157 1.00 85.25 110 ALA A N 1
ATOM 834 C CA . ALA A 1 110 ? -5.929 -12.262 -0.471 1.00 85.25 110 ALA A CA 1
ATOM 835 C C . ALA A 1 110 ? -5.495 -13.154 -1.645 1.00 85.25 110 ALA A C 1
ATOM 837 O O . ALA A 1 110 ? -5.074 -12.649 -2.685 1.00 85.25 110 ALA A O 1
ATOM 838 N N . ARG A 1 111 ? -5.629 -14.481 -1.512 1.00 87.50 111 ARG A N 1
ATOM 839 C CA . ARG A 1 111 ? -5.343 -15.424 -2.600 1.00 87.50 111 ARG A CA 1
ATOM 840 C C . ARG A 1 111 ? -6.265 -15.204 -3.801 1.00 87.50 111 ARG A C 1
ATOM 842 O O . ARG A 1 111 ? -5.774 -15.167 -4.925 1.00 87.50 111 ARG A O 1
ATOM 849 N N . GLU A 1 112 ? -7.569 -15.057 -3.575 1.00 88.25 112 GLU A N 1
ATOM 850 C CA . GLU A 1 112 ? -8.541 -14.778 -4.642 1.00 88.25 112 GLU A CA 1
ATOM 851 C C . GLU A 1 112 ? -8.271 -13.428 -5.315 1.00 88.25 112 GLU A C 1
ATOM 853 O O . GLU A 1 112 ? -8.237 -13.345 -6.543 1.00 88.25 112 GLU A O 1
ATOM 858 N N . TYR A 1 113 ? -7.988 -12.397 -4.516 1.00 88.38 113 TYR A N 1
ATOM 859 C CA . TYR A 1 113 ? -7.627 -11.068 -4.996 1.00 88.38 113 TYR A CA 1
ATOM 860 C C . TYR A 1 113 ? -6.397 -11.109 -5.910 1.00 88.38 113 TYR A C 1
ATOM 862 O O . TYR A 1 113 ? -6.452 -10.635 -7.043 1.00 88.38 113 TYR A O 1
ATOM 870 N N . PHE A 1 114 ? -5.290 -11.714 -5.464 1.00 89.25 114 PHE A N 1
ATOM 871 C CA . PHE A 1 114 ? -4.074 -11.767 -6.277 1.00 89.25 114 PHE A CA 1
ATOM 872 C C . PHE A 1 114 ? -4.232 -12.651 -7.515 1.00 89.25 114 PHE A C 1
ATOM 874 O O . PHE A 1 114 ? -3.643 -12.334 -8.543 1.00 89.25 114 PHE A O 1
ATOM 881 N N . ALA A 1 115 ? -5.056 -13.701 -7.460 1.00 88.81 115 ALA A N 1
ATOM 882 C CA . ALA A 1 115 ? -5.397 -14.484 -8.646 1.00 88.81 115 ALA A CA 1
ATOM 883 C C . ALA A 1 115 ? -6.167 -13.652 -9.687 1.00 88.81 115 ALA A C 1
ATOM 885 O O . ALA A 1 115 ? -5.944 -13.809 -10.886 1.00 88.81 115 ALA A O 1
ATOM 886 N N . ALA A 1 116 ? -7.045 -12.743 -9.252 1.00 89.38 116 ALA A N 1
ATOM 887 C CA . ALA A 1 116 ? -7.691 -11.786 -10.147 1.00 89.38 116 ALA A CA 1
ATOM 888 C C . ALA A 1 116 ? -6.703 -10.724 -10.657 1.00 89.38 116 ALA A C 1
ATOM 890 O O . ALA A 1 116 ? -6.716 -10.400 -11.842 1.00 89.38 116 ALA A O 1
ATOM 891 N N . LEU A 1 117 ? -5.811 -10.229 -9.793 1.00 89.62 117 LEU A N 1
ATOM 892 C CA . LEU A 1 117 ? -4.813 -9.223 -10.153 1.00 89.62 117 LEU A CA 1
ATOM 893 C C . LEU A 1 117 ? -3.836 -9.728 -11.223 1.00 89.62 117 LEU A C 1
ATOM 895 O O . LEU A 1 117 ? -3.460 -8.954 -12.095 1.00 89.62 117 LEU A O 1
ATOM 899 N N . VAL A 1 118 ? -3.462 -11.014 -11.200 1.00 92.31 118 VAL A N 1
ATOM 900 C CA . VAL A 1 118 ? -2.620 -11.633 -12.244 1.00 92.31 118 VAL A CA 1
ATOM 901 C C . VAL A 1 118 ? -3.175 -11.365 -13.642 1.00 92.31 118 VAL A C 1
ATOM 903 O O . VAL A 1 118 ? -2.422 -10.952 -14.520 1.00 92.31 118 VAL A O 1
ATOM 906 N N . LYS A 1 119 ? -4.498 -11.471 -13.814 1.00 91.31 119 LYS A N 1
ATOM 907 C CA . LYS A 1 119 ? -5.173 -11.248 -15.101 1.00 91.31 119 LYS A CA 1
ATOM 908 C C . LYS A 1 119 ? -5.010 -9.826 -15.634 1.00 91.31 119 LYS A C 1
ATOM 910 O O . LYS A 1 119 ? -5.043 -9.615 -16.837 1.00 91.31 119 LYS A O 1
ATOM 915 N N . VAL A 1 120 ? -4.819 -8.842 -14.752 1.00 88.62 120 VAL A N 1
ATOM 916 C CA . VAL A 1 120 ? -4.616 -7.437 -15.147 1.00 88.62 120 VAL A CA 1
ATOM 917 C C . VAL A 1 120 ? -3.249 -7.229 -15.802 1.00 88.62 120 VAL A C 1
ATOM 919 O O . VAL A 1 120 ? -3.097 -6.336 -16.630 1.00 88.62 120 VAL A O 1
ATOM 922 N N . PHE A 1 121 ? -2.260 -8.052 -15.448 1.00 90.25 121 PHE A N 1
ATOM 923 C CA . PHE A 1 121 ? -0.896 -7.962 -15.970 1.00 90.25 121 PHE A CA 1
ATOM 924 C C . PHE A 1 121 ? -0.609 -8.969 -17.095 1.00 90.25 121 PHE A C 1
ATOM 926 O O . PHE A 1 121 ? 0.522 -9.029 -17.588 1.00 90.25 121 PHE A O 1
ATOM 933 N N . GLU A 1 122 ? -1.607 -9.753 -17.516 1.00 87.25 122 GLU A N 1
ATOM 934 C CA . GLU A 1 122 ? -1.478 -10.666 -18.652 1.00 87.25 122 GLU A CA 1
ATOM 935 C C . GLU A 1 122 ? -1.108 -9.883 -19.925 1.00 87.25 122 GLU A C 1
ATOM 937 O O . GLU A 1 122 ? -1.731 -8.882 -20.273 1.00 87.25 122 GLU A O 1
ATOM 942 N N . GLY A 1 123 ? -0.054 -10.331 -20.615 1.00 84.38 123 GLY A N 1
ATOM 943 C CA . GLY A 1 123 ? 0.441 -9.708 -21.849 1.00 84.38 123 GLY A CA 1
ATOM 944 C C . GLY A 1 123 ? 1.450 -8.563 -21.676 1.00 84.38 123 GLY A C 1
ATOM 945 O O . GLY A 1 123 ? 1.838 -7.968 -22.677 1.00 84.38 123 GLY A O 1
ATOM 946 N N . LEU A 1 124 ? 1.896 -8.246 -20.452 1.00 84.94 124 LEU A N 1
ATOM 947 C CA . LEU A 1 124 ? 2.893 -7.187 -20.198 1.00 84.94 124 LEU A CA 1
ATOM 948 C C . LEU A 1 124 ? 4.351 -7.682 -20.069 1.00 84.94 124 LEU A C 1
ATOM 950 O O . LEU A 1 124 ? 5.225 -6.884 -19.738 1.00 84.94 124 LEU A O 1
ATOM 954 N N . ASP A 1 125 ? 4.631 -8.966 -20.318 1.00 87.94 125 ASP A N 1
ATOM 955 C CA . ASP A 1 125 ? 5.965 -9.590 -20.180 1.00 87.94 125 ASP A CA 1
ATOM 956 C C . ASP A 1 125 ? 6.635 -9.359 -18.805 1.00 87.94 125 ASP A C 1
ATOM 958 O O . ASP A 1 125 ? 7.851 -9.214 -18.687 1.00 87.94 125 ASP A O 1
ATOM 962 N N . LEU A 1 126 ? 5.834 -9.325 -17.732 1.00 91.00 126 LEU A N 1
ATOM 963 C CA . LEU A 1 126 ? 6.303 -9.088 -16.355 1.00 91.00 126 LEU A CA 1
ATOM 964 C C . LEU A 1 126 ? 6.398 -10.363 -15.504 1.00 91.00 126 LEU A C 1
ATOM 966 O O . LEU A 1 126 ? 6.836 -10.287 -14.361 1.00 91.00 126 LEU A O 1
ATOM 970 N N . ASN A 1 127 ? 5.971 -11.519 -16.025 1.00 90.88 127 ASN A N 1
ATOM 971 C CA . ASN A 1 127 ? 5.979 -12.817 -15.328 1.00 90.88 127 ASN A CA 1
ATOM 972 C C . ASN A 1 127 ? 5.312 -12.807 -13.935 1.00 90.88 127 ASN A C 1
ATOM 974 O O . ASN A 1 127 ? 5.709 -13.551 -13.039 1.00 90.88 127 ASN A O 1
ATOM 978 N N . PHE A 1 128 ? 4.289 -11.972 -13.737 1.00 94.81 128 PHE A N 1
ATOM 979 C CA . PHE A 1 128 ? 3.576 -11.885 -12.466 1.00 94.81 128 PHE A CA 1
ATOM 980 C C . PHE A 1 128 ? 2.581 -13.043 -12.313 1.00 94.81 128 PHE A C 1
ATOM 982 O O . PHE A 1 128 ? 1.575 -13.100 -13.014 1.00 94.81 128 PHE A O 1
ATOM 989 N N . SER A 1 129 ? 2.845 -13.954 -11.373 1.00 92.88 129 SER A N 1
ATOM 990 C CA . SER A 1 129 ? 2.010 -15.141 -11.113 1.00 92.88 129 SER A CA 1
ATOM 991 C C . SER A 1 129 ? 1.276 -15.106 -9.766 1.00 92.88 129 SER A C 1
ATOM 993 O O . SER A 1 129 ? 0.654 -16.091 -9.368 1.00 92.88 129 SER A O 1
ATOM 995 N N . GLY A 1 130 ? 1.370 -13.996 -9.032 1.00 93.31 130 GLY A N 1
ATOM 996 C CA . GLY A 1 130 ? 0.771 -13.819 -7.709 1.00 93.31 130 GLY A CA 1
ATOM 997 C C . GLY A 1 130 ? 1.716 -13.126 -6.730 1.00 93.31 130 GLY A C 1
ATOM 998 O O . GLY A 1 130 ? 2.857 -12.802 -7.055 1.00 93.31 130 GLY A O 1
ATOM 999 N N . ARG A 1 131 ? 1.251 -12.869 -5.501 1.00 94.25 131 ARG A N 1
ATOM 1000 C CA . ARG A 1 131 ? 2.029 -12.101 -4.517 1.00 94.25 131 ARG A CA 1
ATOM 1001 C C . ARG A 1 131 ? 3.164 -12.921 -3.901 1.00 94.25 131 ARG A C 1
ATOM 1003 O O . ARG A 1 131 ? 2.920 -13.829 -3.111 1.00 94.25 131 ARG A O 1
ATOM 1010 N N . VAL A 1 132 ? 4.400 -12.489 -4.136 1.00 93.06 132 VAL A N 1
ATOM 1011 C CA . VAL A 1 132 ? 5.617 -12.994 -3.486 1.00 93.06 132 VAL A CA 1
ATOM 1012 C C . VAL A 1 132 ? 6.329 -11.831 -2.798 1.00 93.06 132 VAL A C 1
ATOM 1014 O O . VAL A 1 132 ? 6.739 -10.860 -3.431 1.00 93.06 132 VAL A O 1
ATOM 1017 N N . ARG A 1 133 ? 6.429 -11.883 -1.463 1.00 85.12 133 ARG A N 1
ATOM 1018 C CA . ARG A 1 133 ? 6.912 -10.746 -0.655 1.00 85.12 133 ARG A CA 1
ATOM 1019 C C . ARG A 1 133 ? 8.420 -10.760 -0.399 1.00 85.12 133 ARG A C 1
ATOM 1021 O O . ARG A 1 133 ? 9.010 -9.688 -0.307 1.00 85.12 133 ARG A O 1
ATOM 1028 N N . ARG A 1 134 ? 9.027 -11.930 -0.161 1.00 86.44 134 ARG A N 1
ATOM 1029 C CA . ARG A 1 134 ? 10.392 -12.035 0.388 1.00 86.44 134 ARG A CA 1
ATOM 1030 C C . ARG A 1 134 ? 11.147 -13.259 -0.156 1.00 86.44 134 ARG A C 1
ATOM 1032 O O . ARG A 1 134 ? 10.887 -14.356 0.334 1.00 86.44 134 ARG A O 1
ATOM 1039 N N . PRO A 1 135 ? 12.111 -13.068 -1.071 1.00 88.56 135 PRO A N 1
ATOM 1040 C CA . PRO A 1 135 ? 12.332 -11.856 -1.871 1.00 88.56 135 PRO A CA 1
ATOM 1041 C C . PRO A 1 135 ? 11.244 -11.657 -2.949 1.00 88.56 135 PRO A C 1
ATOM 1043 O O . PRO A 1 135 ? 10.592 -12.628 -3.321 1.00 88.56 135 PRO A O 1
ATOM 1046 N N . PRO A 1 136 ? 11.020 -10.430 -3.457 1.00 94.12 136 PRO A N 1
ATOM 1047 C CA . PRO A 1 136 ? 10.192 -10.223 -4.647 1.00 94.12 136 PRO A CA 1
ATOM 1048 C C . PRO A 1 136 ? 10.873 -10.850 -5.870 1.00 94.12 136 PRO A C 1
ATOM 1050 O O . PRO A 1 136 ? 12.042 -10.572 -6.117 1.00 94.12 136 PRO A O 1
ATOM 1053 N N . THR A 1 137 ? 10.155 -11.682 -6.619 1.00 95.06 137 THR A N 1
ATOM 1054 C CA . THR A 1 137 ? 10.703 -12.508 -7.716 1.00 95.06 137 THR A CA 1
ATOM 1055 C C . THR A 1 137 ? 10.436 -11.955 -9.115 1.00 95.06 137 THR A C 1
ATOM 1057 O O . THR A 1 137 ? 10.905 -12.519 -10.096 1.00 95.06 137 THR A O 1
ATOM 1060 N N . ASP A 1 138 ? 9.679 -10.865 -9.218 1.00 96.00 138 ASP A N 1
ATOM 1061 C CA . ASP A 1 138 ? 9.268 -10.251 -10.481 1.00 96.00 138 ASP A CA 1
ATOM 1062 C C . ASP A 1 138 ? 9.066 -8.730 -10.317 1.00 96.00 138 ASP A C 1
ATOM 1064 O O . ASP A 1 138 ? 8.942 -8.238 -9.182 1.00 96.00 138 ASP A O 1
ATOM 1068 N N . PRO A 1 139 ? 9.034 -7.969 -11.430 1.00 96.88 139 PRO A N 1
ATOM 1069 C CA . PRO A 1 139 ? 8.835 -6.521 -11.425 1.00 96.88 139 PRO A CA 1
ATOM 1070 C C . PRO A 1 139 ? 7.612 -6.040 -10.637 1.00 96.88 139 PRO A C 1
ATOM 1072 O O . PRO A 1 139 ? 7.708 -5.082 -9.867 1.00 96.88 139 PRO A O 1
ATOM 1075 N N . VAL A 1 140 ? 6.464 -6.709 -10.782 1.00 97.19 140 VAL A N 1
ATOM 1076 C CA . VAL A 1 140 ? 5.211 -6.297 -10.131 1.00 97.19 140 VAL A CA 1
ATOM 1077 C C . VAL A 1 140 ? 5.329 -6.472 -8.619 1.00 97.19 140 VAL A C 1
ATOM 1079 O O . VAL A 1 140 ? 5.012 -5.556 -7.860 1.00 97.19 140 VAL A O 1
ATOM 1082 N N . ASN A 1 141 ? 5.867 -7.602 -8.155 1.00 97.06 141 ASN A N 1
ATOM 1083 C CA . ASN A 1 141 ? 6.120 -7.848 -6.738 1.00 97.06 141 ASN A CA 1
ATOM 1084 C C . ASN A 1 141 ? 7.157 -6.895 -6.136 1.00 97.06 141 ASN A C 1
ATOM 1086 O O . ASN A 1 141 ? 7.025 -6.537 -4.959 1.00 97.06 141 ASN A O 1
ATOM 1090 N N . ALA A 1 142 ? 8.160 -6.466 -6.905 1.00 96.81 142 ALA A N 1
ATOM 1091 C CA . ALA A 1 142 ? 9.133 -5.469 -6.464 1.00 96.81 142 ALA A CA 1
ATOM 1092 C C . ALA A 1 142 ? 8.456 -4.107 -6.237 1.00 96.81 142 ALA A C 1
ATOM 1094 O O . ALA A 1 142 ? 8.580 -3.533 -5.151 1.00 96.81 142 ALA A O 1
ATOM 1095 N N . VAL A 1 143 ? 7.662 -3.640 -7.207 1.00 97.88 143 VAL A N 1
ATOM 1096 C CA . VAL A 1 143 ? 6.921 -2.371 -7.116 1.00 97.88 143 VAL A CA 1
ATOM 1097 C C . VAL A 1 143 ? 5.864 -2.421 -6.009 1.00 97.88 143 VAL A C 1
ATOM 1099 O O . VAL A 1 143 ? 5.856 -1.538 -5.159 1.00 97.88 143 VAL A O 1
ATOM 1102 N N . LEU A 1 144 ? 5.042 -3.476 -5.927 1.00 97.25 144 LEU A N 1
ATOM 1103 C CA . LEU A 1 144 ? 4.047 -3.647 -4.855 1.00 97.25 144 LEU A CA 1
ATOM 1104 C C . LEU A 1 144 ? 4.687 -3.595 -3.467 1.00 97.25 144 LEU A C 1
ATOM 1106 O O . LEU A 1 144 ? 4.182 -2.932 -2.564 1.00 97.25 144 LEU A O 1
ATOM 1110 N N . SER A 1 145 ? 5.810 -4.294 -3.278 1.00 95.56 145 SER A N 1
ATOM 1111 C CA . SER A 1 145 ? 6.532 -4.281 -2.000 1.00 95.56 145 SER A CA 1
ATOM 1112 C C . SER A 1 145 ? 7.018 -2.880 -1.648 1.00 95.56 145 SER A C 1
ATOM 1114 O O . SER A 1 145 ? 6.848 -2.454 -0.508 1.00 95.56 145 SER A O 1
ATOM 1116 N N . TYR A 1 146 ? 7.573 -2.160 -2.624 1.00 97.00 146 TYR A N 1
ATOM 1117 C CA . TYR A 1 146 ? 8.055 -0.798 -2.431 1.00 97.00 146 TYR A CA 1
ATOM 1118 C C . TYR A 1 146 ? 6.907 0.164 -2.095 1.00 97.00 146 TYR A C 1
ATOM 1120 O O . TYR A 1 146 ? 6.962 0.873 -1.092 1.00 97.00 146 TYR A O 1
ATOM 1128 N N . THR A 1 147 ? 5.829 0.149 -2.880 1.00 97.94 147 THR A N 1
ATOM 1129 C CA . THR A 1 147 ? 4.660 1.014 -2.678 1.00 97.94 147 THR A CA 1
ATOM 1130 C C . THR A 1 147 ? 3.959 0.725 -1.352 1.00 97.94 147 THR A C 1
ATOM 1132 O O . THR A 1 147 ? 3.537 1.659 -0.677 1.00 97.94 147 THR A O 1
ATOM 1135 N N . TYR A 1 148 ? 3.875 -0.536 -0.914 1.00 95.81 148 TYR A N 1
ATOM 1136 C CA . TYR A 1 148 ? 3.306 -0.865 0.399 1.00 95.81 148 TYR A CA 1
ATOM 1137 C C . TYR A 1 148 ? 4.136 -0.303 1.552 1.00 95.81 148 TYR A C 1
ATOM 1139 O O . TYR A 1 148 ? 3.555 0.119 2.550 1.00 95.81 148 TYR A O 1
ATOM 1147 N N . ILE A 1 149 ? 5.467 -0.271 1.424 1.00 95.38 149 ILE A N 1
ATOM 1148 C CA . ILE A 1 149 ? 6.339 0.366 2.419 1.00 95.38 149 ILE A CA 1
ATOM 1149 C C . ILE A 1 149 ? 6.044 1.868 2.475 1.00 95.38 149 ILE A C 1
ATOM 1151 O O . ILE A 1 149 ? 5.750 2.375 3.553 1.00 95.38 149 ILE A O 1
ATOM 1155 N N . LEU A 1 150 ? 6.035 2.553 1.324 1.00 97.31 150 LEU A N 1
ATOM 1156 C CA . LEU A 1 150 ? 5.732 3.989 1.261 1.00 97.31 150 LEU A CA 1
ATOM 1157 C C . LEU A 1 150 ? 4.352 4.308 1.847 1.00 97.31 150 LEU A C 1
ATOM 1159 O O . LEU A 1 150 ? 4.218 5.192 2.687 1.00 97.31 150 LEU A O 1
ATOM 1163 N N . LEU A 1 151 ? 3.322 3.563 1.443 1.00 97.38 151 LEU A N 1
ATOM 1164 C CA . LEU A 1 151 ? 1.961 3.772 1.925 1.00 97.38 151 LEU A CA 1
ATOM 1165 C C . LEU A 1 151 ? 1.847 3.542 3.440 1.00 97.38 151 LEU A C 1
ATOM 1167 O O . LEU A 1 151 ? 1.150 4.296 4.118 1.00 97.38 151 LEU A O 1
ATOM 1171 N N . THR A 1 152 ? 2.537 2.528 3.973 1.00 95.38 152 THR A N 1
ATOM 1172 C CA . THR A 1 152 ? 2.568 2.268 5.421 1.00 95.38 152 THR A CA 1
ATOM 1173 C C . THR A 1 152 ? 3.220 3.430 6.167 1.00 95.38 152 THR A C 1
ATOM 1175 O O . THR A 1 152 ? 2.714 3.824 7.215 1.00 95.38 152 THR A O 1
ATOM 1178 N N . GLU A 1 153 ? 4.284 4.017 5.617 1.00 95.38 153 GLU A N 1
ATOM 1179 C CA . GLU A 1 153 ? 4.937 5.186 6.211 1.00 95.38 153 GLU A CA 1
ATOM 1180 C C . GLU A 1 153 ? 4.010 6.409 6.212 1.00 95.38 153 GLU A C 1
ATOM 1182 O O . GLU A 1 153 ? 3.819 7.029 7.253 1.00 95.38 153 GLU A O 1
ATOM 1187 N N . HIS A 1 154 ? 3.320 6.705 5.103 1.00 96.56 154 HIS A N 1
ATOM 1188 C CA . HIS A 1 154 ? 2.333 7.796 5.080 1.00 96.56 154 HIS A CA 1
ATOM 1189 C C . HIS A 1 154 ? 1.180 7.569 6.068 1.00 96.56 154 HIS A C 1
ATOM 1191 O O . HIS A 1 154 ? 0.731 8.511 6.720 1.00 96.56 154 HIS A O 1
ATOM 1197 N N . CYS A 1 155 ? 0.720 6.324 6.218 1.00 95.56 155 CYS A N 1
ATOM 1198 C CA . CYS A 1 155 ? -0.261 5.951 7.237 1.00 95.56 155 CYS A CA 1
ATOM 1199 C C . CYS A 1 155 ? 0.278 6.189 8.655 1.00 95.56 155 CYS A C 1
ATOM 1201 O O . CYS A 1 155 ? -0.441 6.716 9.502 1.00 95.56 155 CYS A O 1
ATOM 1203 N N . ALA A 1 156 ? 1.540 5.835 8.917 1.00 94.19 156 ALA A N 1
ATOM 1204 C CA . ALA A 1 156 ? 2.188 6.090 10.198 1.00 94.19 156 ALA A CA 1
ATOM 1205 C C . ALA A 1 156 ? 2.292 7.595 10.482 1.00 94.19 156 ALA A C 1
ATOM 1207 O O . ALA A 1 156 ? 1.907 8.020 11.569 1.00 94.19 156 ALA A O 1
ATOM 1208 N N . CYS A 1 157 ? 2.713 8.407 9.506 1.00 94.88 157 CYS A N 1
ATOM 1209 C CA . CYS A 1 157 ? 2.747 9.865 9.634 1.00 94.88 157 CYS A CA 1
ATOM 1210 C C . CYS A 1 157 ? 1.356 10.448 9.931 1.00 94.88 157 CYS A C 1
ATOM 1212 O O . CYS A 1 157 ? 1.218 11.255 10.847 1.00 94.88 157 CYS A O 1
ATOM 1214 N N . ALA A 1 158 ? 0.315 10.014 9.211 1.00 95.31 158 ALA A N 1
ATOM 1215 C CA . ALA A 1 158 ? -1.059 10.469 9.439 1.00 95.31 158 ALA A CA 1
ATOM 1216 C C . ALA A 1 158 ? -1.582 10.085 10.834 1.00 95.31 158 ALA A C 1
ATOM 1218 O O . ALA A 1 158 ? -2.260 10.869 11.495 1.00 95.31 158 ALA A O 1
ATOM 1219 N N . LEU A 1 159 ? -1.236 8.897 11.332 1.00 93.69 159 LEU A N 1
ATOM 1220 C CA . LEU A 1 159 ? -1.583 8.494 12.695 1.00 93.69 159 LEU A CA 1
ATOM 1221 C C . LEU A 1 159 ? -0.789 9.281 13.745 1.00 93.69 159 LEU A C 1
ATOM 1223 O O . LEU A 1 159 ? -1.351 9.640 14.775 1.00 93.69 159 LEU A O 1
ATOM 1227 N N . GLN A 1 160 ? 0.483 9.595 13.494 1.00 92.06 160 GLN A N 1
ATOM 1228 C CA . GLN A 1 160 ? 1.321 10.387 14.403 1.00 92.06 160 GLN A CA 1
ATOM 1229 C C . GLN A 1 160 ? 0.864 11.843 14.539 1.00 92.06 160 GLN A C 1
ATOM 1231 O O . GLN A 1 160 ? 1.122 12.456 15.572 1.00 92.06 160 GLN A O 1
ATOM 1236 N N . THR A 1 161 ? 0.168 12.408 13.545 1.00 92.75 161 THR A N 1
ATOM 1237 C CA . THR A 1 161 ? -0.467 13.731 13.704 1.00 92.75 161 THR A CA 1
ATOM 1238 C C . THR A 1 161 ? -1.680 13.701 14.631 1.00 92.75 161 THR A C 1
ATOM 1240 O O . THR A 1 161 ? -2.183 14.748 15.033 1.00 92.75 161 THR A O 1
ATOM 1243 N N . THR A 1 162 ? -2.148 12.508 14.998 1.00 89.00 162 THR A N 1
ATOM 1244 C CA . THR A 1 162 ? -3.193 12.302 16.003 1.00 89.00 162 THR A CA 1
ATOM 1245 C C . THR A 1 162 ? -2.582 11.874 17.345 1.00 89.00 162 THR A C 1
ATOM 1247 O O . THR A 1 162 ? -1.369 11.830 17.523 1.00 89.00 162 THR A O 1
ATOM 1250 N N . ARG A 1 163 ? -3.420 11.544 18.332 1.00 84.62 163 ARG A N 1
ATOM 1251 C CA . ARG A 1 163 ? -2.978 11.154 19.684 1.00 84.62 163 ARG A CA 1
ATOM 1252 C C . ARG A 1 163 ? -2.653 9.660 19.831 1.00 84.62 163 ARG A C 1
ATOM 1254 O O . ARG A 1 163 ? -2.629 9.159 20.955 1.00 84.62 163 ARG A O 1
ATOM 1261 N N . PHE A 1 164 ? -2.448 8.934 18.733 1.00 84.50 164 PHE A N 1
ATOM 1262 C CA . PHE A 1 164 ? -2.192 7.495 18.778 1.00 84.50 164 PHE A CA 1
ATOM 1263 C C . PHE A 1 164 ? -0.732 7.140 19.069 1.00 84.50 164 PHE A C 1
ATOM 1265 O O . PHE A 1 164 ? 0.198 7.742 18.540 1.00 84.50 164 PHE A O 1
ATOM 1272 N N . ASP A 1 165 ? -0.547 6.071 19.847 1.00 85.56 165 ASP A N 1
ATOM 1273 C CA . ASP A 1 165 ? 0.705 5.317 19.868 1.00 85.56 165 ASP A CA 1
ATOM 1274 C C . ASP A 1 165 ? 0.677 4.291 18.725 1.00 85.56 165 ASP A C 1
ATOM 1276 O O . ASP A 1 165 ? -0.049 3.294 18.772 1.00 85.56 165 ASP A O 1
ATOM 1280 N N . ILE A 1 166 ? 1.472 4.543 17.684 1.00 86.25 166 ILE A N 1
ATOM 1281 C CA . ILE A 1 166 ? 1.495 3.735 16.458 1.00 86.25 166 ILE A CA 1
ATOM 1282 C C . ILE A 1 166 ? 1.993 2.294 16.658 1.00 86.25 166 ILE A C 1
ATOM 1284 O O . ILE A 1 166 ? 1.822 1.459 15.767 1.00 86.25 166 ILE A O 1
ATOM 1288 N N . TYR A 1 167 ? 2.594 1.968 17.805 1.00 85.62 167 TYR A N 1
ATOM 1289 C CA . TYR A 1 167 ? 3.069 0.614 18.109 1.00 85.62 167 TYR A CA 1
ATOM 1290 C C . TYR A 1 167 ? 1.986 -0.276 18.738 1.00 85.62 167 TYR A C 1
ATOM 1292 O O . TYR A 1 167 ? 2.195 -1.482 18.908 1.00 85.62 167 TYR A O 1
ATOM 1300 N N . LEU A 1 168 ? 0.816 0.287 19.060 1.00 83.31 168 LEU A N 1
ATOM 1301 C CA . LEU A 1 168 ? -0.314 -0.429 19.652 1.00 83.31 168 LEU A CA 1
ATOM 1302 C C . LEU A 1 168 ? -1.352 -0.816 18.588 1.00 83.31 168 LEU A C 1
ATOM 1304 O O . LEU A 1 168 ? -2.340 -0.117 18.382 1.00 83.31 168 LEU A O 1
ATOM 1308 N N . GLY A 1 169 ? -1.125 -1.953 17.927 1.00 79.06 169 GLY A N 1
ATOM 1309 C CA . GLY A 1 169 ? -2.073 -2.546 16.976 1.00 79.06 169 GLY A CA 1
ATOM 1310 C C . GLY A 1 169 ? -3.239 -3.288 17.642 1.00 79.06 169 GLY A C 1
ATOM 1311 O O . GLY A 1 169 ? -3.156 -3.727 18.793 1.00 79.06 169 GLY A O 1
ATOM 1312 N N . PHE A 1 170 ? -4.319 -3.446 16.882 1.00 77.44 170 PHE A N 1
ATOM 1313 C CA . PHE A 1 170 ? -5.498 -4.258 17.175 1.00 77.44 170 PHE A CA 1
ATOM 1314 C C . PHE A 1 170 ? -5.363 -5.673 16.602 1.00 77.44 170 PHE A C 1
ATOM 1316 O O . PHE A 1 170 ? -5.540 -6.650 17.330 1.00 77.44 170 PHE A O 1
ATOM 1323 N N . MET A 1 171 ? -5.051 -5.783 15.304 1.00 74.94 171 MET A N 1
ATOM 1324 C CA . MET A 1 171 ? -4.932 -7.061 14.594 1.00 74.94 171 MET A CA 1
ATOM 1325 C C . MET A 1 171 ? -3.487 -7.544 14.588 1.00 74.94 171 MET A C 1
ATOM 1327 O O . MET A 1 171 ? -3.226 -8.726 14.828 1.00 74.94 171 MET A O 1
ATOM 1331 N N . HIS A 1 172 ? -2.526 -6.656 14.350 1.00 76.19 172 HIS A N 1
ATOM 1332 C CA . HIS A 1 172 ? -1.112 -6.989 14.459 1.00 76.19 172 HIS A CA 1
ATOM 1333 C C . HIS A 1 172 ? -0.668 -7.031 15.924 1.00 76.19 172 HIS A C 1
ATOM 1335 O O . HIS A 1 172 ? -0.979 -6.148 16.725 1.00 76.19 172 HIS A O 1
ATOM 1341 N N . LYS A 1 173 ? 0.095 -8.073 16.288 1.00 71.88 173 LYS A N 1
ATOM 1342 C CA . LYS A 1 173 ? 0.676 -8.168 17.634 1.00 71.88 173 LYS A CA 1
ATOM 1343 C C . LYS A 1 173 ? 1.593 -6.958 17.862 1.00 71.88 173 LYS A C 1
ATOM 1345 O O . LYS A 1 173 ? 2.436 -6.702 16.998 1.00 71.88 173 LYS A O 1
ATOM 1350 N N . PRO A 1 174 ? 1.489 -6.265 19.010 1.00 63.09 174 PRO A N 1
ATOM 1351 C CA . PRO A 1 174 ? 2.411 -5.194 19.350 1.00 63.09 174 PRO A CA 1
ATOM 1352 C C . PRO A 1 174 ? 3.849 -5.706 19.287 1.00 63.09 174 PRO A C 1
ATOM 1354 O O . PRO A 1 174 ? 4.208 -6.683 19.947 1.00 63.09 174 PRO A O 1
ATOM 1357 N N . ASN A 1 175 ? 4.668 -5.055 18.473 1.00 66.69 175 ASN A N 1
ATOM 1358 C CA . ASN A 1 175 ? 6.087 -5.333 18.348 1.00 66.69 175 ASN A CA 1
ATOM 1359 C C . ASN A 1 175 ? 6.817 -3.994 18.423 1.00 66.69 175 ASN A C 1
ATOM 1361 O O . ASN A 1 175 ? 6.464 -3.064 17.708 1.00 66.69 175 ASN A O 1
ATOM 1365 N N . ARG A 1 176 ? 7.855 -3.892 19.260 1.00 62.12 176 ARG A N 1
ATOM 1366 C CA . ARG A 1 176 ? 8.653 -2.659 19.376 1.00 62.12 176 ARG A CA 1
ATOM 1367 C C . ARG A 1 176 ? 9.328 -2.269 18.058 1.00 62.12 176 ARG A C 1
ATOM 1369 O O . ARG A 1 176 ? 9.649 -1.106 17.869 1.00 62.12 176 ARG A O 1
ATOM 1376 N N . ASN A 1 177 ? 9.514 -3.231 17.156 1.00 75.44 177 ASN A N 1
ATOM 1377 C CA . ASN A 1 177 ? 10.252 -3.039 15.912 1.00 75.44 177 ASN A CA 1
ATOM 1378 C C . ASN A 1 177 ? 9.353 -2.748 14.699 1.00 75.44 177 ASN A C 1
ATOM 1380 O O . ASN A 1 177 ? 9.869 -2.635 13.591 1.00 75.44 177 ASN A O 1
ATOM 1384 N N . ALA A 1 178 ? 8.026 -2.680 14.867 1.00 78.62 178 ALA A N 1
ATOM 1385 C CA . ALA A 1 178 ? 7.109 -2.397 13.765 1.00 78.62 178 ALA A CA 1
ATOM 1386 C C . ALA A 1 178 ? 5.885 -1.600 14.247 1.00 78.62 178 ALA A C 1
ATOM 1388 O O . ALA A 1 178 ? 5.305 -1.961 15.274 1.00 78.62 178 ALA A O 1
ATOM 1389 N N . PRO A 1 179 ? 5.446 -0.563 13.510 1.00 85.12 179 PRO A N 1
ATOM 1390 C CA . PRO A 1 179 ? 4.281 0.235 13.880 1.00 85.12 179 PRO A CA 1
ATOM 1391 C C . PRO A 1 179 ? 2.993 -0.569 13.648 1.00 85.12 179 PRO A C 1
ATOM 1393 O O . PRO A 1 179 ? 2.357 -0.479 12.599 1.00 85.12 179 PRO A O 1
ATOM 1396 N N . ALA A 1 180 ? 2.629 -1.410 14.619 1.00 86.56 180 ALA A N 1
ATOM 1397 C CA . ALA A 1 180 ? 1.528 -2.364 14.504 1.00 86.56 180 ALA A CA 1
ATOM 1398 C C . ALA A 1 180 ? 0.185 -1.695 14.163 1.00 86.56 180 ALA A C 1
ATOM 1400 O O . ALA A 1 180 ? -0.584 -2.253 13.387 1.00 86.56 180 ALA A O 1
ATOM 1401 N N . LEU A 1 181 ? -0.072 -0.483 14.666 1.00 88.00 181 LEU A N 1
ATOM 1402 C CA . LEU A 1 181 ? -1.285 0.256 14.322 1.00 88.00 181 LEU A CA 1
ATOM 1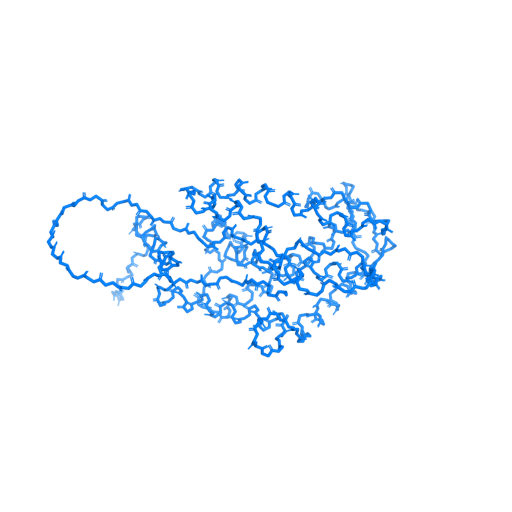403 C C . LEU A 1 181 ? -1.270 0.755 12.875 1.00 88.00 181 LEU A C 1
ATOM 1405 O O . LEU A 1 181 ? -2.294 0.708 12.204 1.00 88.00 181 LEU A O 1
ATOM 1409 N N . ALA A 1 182 ? -0.118 1.204 12.374 1.00 90.69 182 ALA A N 1
ATOM 1410 C CA . ALA A 1 182 ? 0.004 1.615 10.977 1.00 90.69 182 ALA A CA 1
ATOM 1411 C C . ALA A 1 182 ? -0.188 0.421 10.029 1.00 90.69 182 ALA A C 1
ATOM 1413 O O . ALA A 1 182 ? -0.804 0.571 8.977 1.00 90.69 182 ALA A O 1
ATOM 1414 N N . LEU A 1 183 ? 0.277 -0.769 10.428 1.00 88.38 183 LEU A N 1
ATOM 1415 C CA . LEU A 1 183 ? 0.045 -2.014 9.691 1.00 88.38 183 LEU A CA 1
ATOM 1416 C C . LEU A 1 183 ? -1.430 -2.423 9.661 1.00 88.38 183 LEU A C 1
ATOM 1418 O O . LEU A 1 183 ? -1.863 -2.980 8.662 1.00 88.38 183 LEU A O 1
ATOM 1422 N N . ASP A 1 184 ? -2.202 -2.131 10.708 1.00 88.25 184 ASP A N 1
ATOM 1423 C CA . ASP A 1 184 ? -3.656 -2.330 10.688 1.00 88.25 184 ASP A CA 1
ATOM 1424 C C . ASP A 1 184 ? -4.357 -1.271 9.828 1.00 88.25 184 ASP A C 1
ATOM 1426 O O . ASP A 1 184 ? -5.242 -1.580 9.033 1.00 88.25 184 ASP A O 1
ATOM 1430 N N . PHE A 1 185 ? -3.957 -0.009 9.982 1.00 90.06 185 PHE A N 1
ATOM 1431 C CA . PHE A 1 185 ? -4.595 1.127 9.323 1.00 90.06 185 PHE A CA 1
ATOM 1432 C C . PHE A 1 185 ? -4.364 1.129 7.810 1.00 90.06 185 PHE A C 1
ATOM 1434 O O . PHE A 1 185 ? -5.247 1.527 7.057 1.00 90.06 185 PHE A O 1
ATOM 1441 N N . VAL A 1 186 ? -3.211 0.642 7.340 1.00 91.94 186 VAL A N 1
ATOM 1442 C CA . VAL A 1 186 ? -2.897 0.590 5.906 1.00 91.94 186 VAL A CA 1
ATOM 1443 C C . VAL A 1 186 ? -3.765 -0.404 5.131 1.00 91.94 186 VAL A C 1
ATOM 1445 O O . VAL A 1 186 ? -3.937 -0.240 3.922 1.00 91.94 186 VAL A O 1
ATOM 1448 N N . GLU A 1 187 ? -4.338 -1.417 5.792 1.00 88.69 187 GLU A N 1
ATOM 1449 C CA . GLU A 1 187 ? -5.121 -2.463 5.116 1.00 88.69 187 GLU A CA 1
ATOM 1450 C C . GLU A 1 187 ? -6.315 -1.887 4.350 1.00 88.69 187 GLU A C 1
ATOM 1452 O O . GLU A 1 187 ? -6.666 -2.396 3.289 1.00 88.69 187 GLU A O 1
ATOM 1457 N N . GLN A 1 188 ? -6.890 -0.768 4.809 1.00 87.56 188 GLN A N 1
ATOM 1458 C CA . GLN A 1 188 ? -8.011 -0.150 4.101 1.00 87.56 188 GLN A CA 1
ATOM 1459 C C . GLN A 1 188 ? -7.614 0.597 2.811 1.00 87.56 188 GLN A C 1
ATOM 1461 O O . GLN A 1 188 ? -8.469 1.034 2.042 1.00 87.56 188 GLN A O 1
ATOM 1466 N N . PHE A 1 189 ? -6.312 0.755 2.565 1.00 92.56 189 PHE A N 1
ATOM 1467 C CA . PHE A 1 189 ? -5.773 1.581 1.488 1.00 92.56 189 PHE A CA 1
ATOM 1468 C C . PHE A 1 189 ? -4.935 0.812 0.465 1.00 92.56 189 PHE A C 1
ATOM 1470 O O . PHE A 1 189 ? -4.658 1.356 -0.606 1.00 92.56 189 PHE A O 1
ATOM 1477 N N . ARG A 1 190 ? -4.537 -0.437 0.748 1.00 90.31 190 ARG A N 1
ATOM 1478 C CA . ARG A 1 190 ? -3.654 -1.212 -0.143 1.00 90.31 190 ARG A CA 1
ATOM 1479 C C . ARG A 1 190 ? -4.220 -1.334 -1.552 1.00 90.31 190 ARG A C 1
ATOM 1481 O O . ARG A 1 190 ? -3.585 -0.876 -2.493 1.00 90.31 190 ARG A O 1
ATOM 1488 N N . GLN A 1 191 ? -5.433 -1.844 -1.690 1.00 90.00 191 GLN A N 1
ATOM 1489 C CA . GLN A 1 191 ? -6.080 -2.019 -2.984 1.00 90.00 191 GLN A CA 1
ATOM 1490 C C . GLN A 1 191 ? -6.430 -0.679 -3.661 1.00 90.00 191 GLN A C 1
ATOM 1492 O O . GLN A 1 191 ? -6.010 -0.452 -4.801 1.00 90.00 191 GLN A O 1
ATOM 1497 N N . PRO A 1 192 ? -7.157 0.251 -3.006 1.00 88.75 192 PRO A N 1
ATOM 1498 C CA . PRO A 1 192 ? -7.646 1.448 -3.690 1.00 88.75 192 PRO A CA 1
ATOM 1499 C C . PRO A 1 192 ? -6.567 2.495 -3.994 1.00 88.75 192 PRO A C 1
ATOM 1501 O O . PRO A 1 192 ? -6.758 3.308 -4.902 1.00 88.75 192 PRO A O 1
ATOM 1504 N N . ILE A 1 193 ? -5.455 2.493 -3.251 1.00 93.50 193 ILE A N 1
ATOM 1505 C CA . ILE A 1 193 ? -4.361 3.457 -3.415 1.00 93.50 193 ILE A CA 1
ATOM 1506 C C . ILE A 1 193 ? -3.136 2.766 -4.016 1.00 93.50 193 ILE A C 1
ATOM 1508 O O . ILE A 1 193 ? -2.744 3.103 -5.132 1.00 93.50 193 ILE A O 1
ATOM 1512 N N . ALA A 1 194 ? -2.534 1.802 -3.311 1.00 96.00 194 ALA A N 1
ATOM 1513 C CA . ALA A 1 194 ? -1.263 1.217 -3.739 1.00 96.00 194 ALA A CA 1
ATOM 1514 C C . ALA A 1 194 ? -1.405 0.333 -4.986 1.00 96.00 194 ALA A C 1
ATOM 1516 O O . ALA A 1 194 ? -0.726 0.587 -5.977 1.00 96.00 194 ALA A O 1
ATOM 1517 N N . ASP A 1 195 ? -2.297 -0.656 -4.986 1.00 94.94 195 ASP A N 1
ATOM 1518 C CA . ASP A 1 195 ? -2.428 -1.588 -6.114 1.00 94.94 195 ASP A CA 1
ATOM 1519 C C . ASP A 1 195 ? -2.909 -0.852 -7.365 1.00 94.94 195 ASP A C 1
ATOM 1521 O O . ASP A 1 195 ? -2.381 -1.053 -8.459 1.00 94.94 195 ASP A O 1
ATOM 1525 N N . ARG A 1 196 ? -3.839 0.097 -7.197 1.00 93.38 196 ARG A N 1
ATOM 1526 C CA . ARG A 1 196 ? -4.269 0.999 -8.271 1.00 93.38 196 ARG A CA 1
ATOM 1527 C C . ARG A 1 196 ? -3.125 1.824 -8.855 1.00 93.38 196 ARG A C 1
ATOM 1529 O O . ARG A 1 196 ? -3.047 1.961 -10.076 1.00 93.38 196 ARG A O 1
ATOM 1536 N N . PHE A 1 197 ? -2.242 2.354 -8.014 1.00 96.62 197 PHE A N 1
ATOM 1537 C CA . PHE A 1 197 ? -1.047 3.059 -8.468 1.00 96.62 197 PHE A CA 1
ATOM 1538 C C . PHE A 1 197 ? -0.105 2.136 -9.251 1.00 96.62 197 PHE A C 1
ATOM 1540 O O . PHE A 1 197 ? 0.335 2.501 -10.340 1.00 96.62 197 PHE A O 1
ATOM 1547 N N . VAL A 1 198 ? 0.150 0.919 -8.760 1.00 97.56 198 VAL A N 1
ATOM 1548 C CA . VAL A 1 198 ? 1.007 -0.053 -9.458 1.00 97.56 198 VAL A CA 1
ATOM 1549 C C . VAL A 1 198 ? 0.431 -0.421 -10.824 1.00 97.56 198 VAL A C 1
ATOM 1551 O O . VAL A 1 198 ? 1.147 -0.364 -11.824 1.00 97.56 198 VAL A O 1
ATOM 1554 N N . MET A 1 199 ? -0.868 -0.724 -10.895 1.00 95.25 199 MET A N 1
ATOM 1555 C CA . MET A 1 199 ? -1.551 -0.982 -12.166 1.00 95.25 199 MET A CA 1
ATOM 1556 C C . MET A 1 199 ? -1.400 0.202 -13.129 1.00 95.25 199 MET A C 1
ATOM 1558 O O . MET A 1 199 ? -1.106 0.006 -14.304 1.00 95.25 199 MET A O 1
ATOM 1562 N N . LEU A 1 200 ? -1.540 1.439 -12.640 1.00 94.75 200 LEU A N 1
ATOM 1563 C CA . LEU A 1 200 ? -1.361 2.641 -13.455 1.00 94.75 200 LEU A CA 1
ATOM 1564 C C . LEU A 1 200 ? 0.052 2.743 -14.044 1.00 94.75 200 LEU A C 1
ATOM 1566 O O . LEU A 1 200 ? 0.172 3.073 -15.224 1.00 94.75 200 LEU A O 1
ATOM 1570 N N . LEU A 1 201 ? 1.099 2.461 -13.262 1.00 97.31 201 LEU A N 1
ATOM 1571 C CA . LEU A 1 201 ? 2.486 2.552 -13.731 1.00 97.31 201 LEU A CA 1
ATOM 1572 C C . LEU A 1 201 ? 2.757 1.612 -14.909 1.00 97.31 201 LEU A C 1
ATOM 1574 O O . LEU A 1 201 ? 3.313 2.041 -15.921 1.00 97.31 201 LEU A O 1
ATOM 1578 N N . PHE A 1 202 ? 2.335 0.355 -14.799 1.00 96.06 202 PHE A N 1
ATOM 1579 C CA . PHE A 1 202 ? 2.576 -0.641 -15.841 1.00 96.06 202 PHE A CA 1
ATOM 1580 C C . PHE A 1 202 ? 1.634 -0.471 -17.039 1.00 96.06 202 PHE A C 1
ATOM 1582 O O . PHE A 1 202 ? 2.092 -0.495 -18.180 1.00 96.06 202 PHE A O 1
ATOM 1589 N N . ASN A 1 203 ? 0.347 -0.181 -16.812 1.00 91.94 203 ASN A N 1
ATOM 1590 C CA . ASN A 1 203 ? -0.615 0.036 -17.902 1.00 91.94 203 ASN A CA 1
ATOM 1591 C C . ASN A 1 203 ? -0.250 1.253 -18.762 1.00 91.94 203 ASN A C 1
ATOM 1593 O O . ASN A 1 203 ? -0.460 1.246 -19.974 1.00 91.94 203 ASN A O 1
ATOM 1597 N N . LYS A 1 204 ? 0.326 2.298 -18.154 1.00 93.94 204 LYS A N 1
ATOM 1598 C CA . LYS A 1 204 ? 0.830 3.477 -18.875 1.00 93.94 204 LYS A CA 1
ATOM 1599 C C . LYS A 1 204 ? 2.264 3.322 -19.382 1.00 93.94 204 LYS A C 1
ATOM 1601 O O . LYS A 1 204 ? 2.801 4.286 -19.920 1.00 93.94 204 LYS A O 1
ATOM 1606 N N . LYS A 1 205 ? 2.878 2.144 -19.220 1.00 94.94 205 LYS A N 1
ATOM 1607 C CA . LYS A 1 205 ? 4.269 1.863 -19.609 1.00 94.94 205 LYS A CA 1
ATOM 1608 C C . LYS A 1 205 ? 5.280 2.848 -19.002 1.00 94.94 205 LYS A C 1
ATOM 1610 O O . LYS A 1 205 ? 6.303 3.134 -19.609 1.00 94.94 205 LYS A O 1
ATOM 1615 N N . ILE A 1 206 ? 4.980 3.375 -17.813 1.00 97.00 206 ILE A N 1
ATOM 1616 C CA . ILE A 1 206 ? 5.891 4.239 -17.049 1.00 97.00 206 ILE A CA 1
ATOM 1617 C C . ILE A 1 206 ? 7.028 3.404 -16.457 1.00 97.00 206 ILE A C 1
ATOM 1619 O O . ILE A 1 206 ? 8.155 3.880 -16.378 1.00 97.00 206 ILE A O 1
ATOM 1623 N N . LEU A 1 207 ? 6.713 2.172 -16.045 1.00 97.25 207 LEU A N 1
ATOM 1624 C CA . LEU A 1 207 ? 7.688 1.140 -15.718 1.00 97.25 207 LEU A CA 1
ATOM 1625 C C . LEU A 1 207 ? 7.490 -0.053 -16.654 1.00 97.25 207 LEU A C 1
ATOM 1627 O O . LEU A 1 207 ? 6.356 -0.425 -16.968 1.00 97.25 207 LEU A O 1
ATOM 1631 N N . GLN A 1 208 ? 8.593 -0.651 -17.085 1.00 95.50 208 GLN A N 1
ATOM 1632 C CA . GLN A 1 208 ? 8.638 -1.778 -18.014 1.00 95.50 208 GLN A CA 1
ATOM 1633 C C . GLN A 1 208 ? 9.674 -2.810 -17.560 1.00 95.50 208 GLN A C 1
ATOM 1635 O O . GLN A 1 208 ? 10.464 -2.546 -16.663 1.00 95.50 208 GLN A O 1
ATOM 1640 N N . ALA A 1 209 ? 9.722 -3.986 -18.190 1.00 93.62 209 ALA A N 1
ATOM 1641 C CA . ALA A 1 209 ? 10.669 -5.042 -17.813 1.00 93.62 209 ALA A CA 1
ATOM 1642 C C . ALA A 1 209 ? 12.146 -4.578 -17.781 1.00 93.62 209 ALA A C 1
ATOM 1644 O O . ALA A 1 209 ? 12.908 -5.03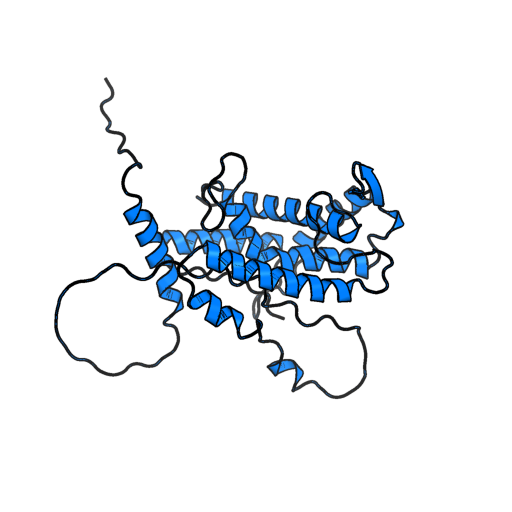4 -16.934 1.00 93.62 209 ALA A O 1
ATOM 1645 N N . ALA A 1 210 ? 12.533 -3.630 -18.645 1.00 94.88 210 ALA A N 1
ATOM 1646 C CA . ALA A 1 210 ? 13.890 -3.076 -18.718 1.00 94.88 210 ALA A CA 1
ATOM 1647 C C . ALA A 1 210 ? 14.300 -2.217 -17.502 1.00 94.88 210 ALA A C 1
ATOM 1649 O O . ALA A 1 210 ? 15.482 -1.952 -17.303 1.00 94.88 210 ALA A O 1
ATOM 1650 N N . ASP A 1 211 ? 13.343 -1.790 -16.677 1.00 96.88 211 ASP A N 1
ATOM 1651 C CA . ASP A 1 211 ? 13.576 -0.946 -15.501 1.00 96.88 211 ASP A CA 1
ATOM 1652 C C . ASP A 1 211 ? 14.073 -1.722 -14.271 1.00 96.88 211 ASP A C 1
ATOM 1654 O O . ASP A 1 211 ? 14.276 -1.141 -13.195 1.00 96.88 211 ASP A O 1
ATOM 1658 N N . PHE A 1 212 ? 14.272 -3.032 -14.422 1.00 96.81 212 PHE A N 1
ATOM 1659 C CA . PHE A 1 212 ? 14.548 -3.961 -13.339 1.00 96.81 212 PHE A CA 1
ATOM 1660 C C . PHE A 1 212 ? 15.802 -4.788 -13.605 1.00 96.81 212 PHE A C 1
ATOM 1662 O O . PHE A 1 212 ? 16.082 -5.193 -14.729 1.00 96.81 212 PHE A O 1
ATOM 1669 N N . ASN A 1 213 ? 16.526 -5.084 -12.527 1.00 95.69 213 ASN A N 1
ATOM 1670 C CA . ASN A 1 213 ? 17.730 -5.901 -12.537 1.00 95.69 213 ASN A CA 1
ATOM 1671 C C . ASN A 1 213 ? 17.555 -7.142 -11.651 1.00 95.69 213 ASN A C 1
ATOM 1673 O O . ASN A 1 213 ? 16.882 -7.067 -10.614 1.00 95.69 213 ASN A O 1
ATOM 1677 N N . PRO A 1 214 ? 18.204 -8.268 -11.995 1.00 94.75 214 PRO A N 1
ATOM 1678 C CA . PRO A 1 214 ? 18.301 -9.402 -11.090 1.00 94.75 214 PRO A CA 1
ATOM 1679 C C . PRO A 1 214 ? 19.117 -9.012 -9.853 1.00 94.75 214 PRO A C 1
ATOM 1681 O O . PRO A 1 214 ? 20.180 -8.397 -9.941 1.00 94.75 214 PRO A O 1
ATOM 1684 N N . GLY A 1 215 ? 18.602 -9.377 -8.688 1.00 92.62 215 GLY A N 1
ATOM 1685 C CA . GLY A 1 215 ? 19.243 -9.216 -7.395 1.00 92.62 215 GLY A CA 1
ATOM 1686 C C . GLY A 1 215 ? 19.664 -10.555 -6.781 1.00 92.62 215 GLY A C 1
ATOM 1687 O O . GLY A 1 215 ? 19.509 -11.622 -7.384 1.00 92.62 215 GLY A O 1
ATOM 1688 N N . PRO A 1 216 ? 20.189 -10.535 -5.546 1.00 91.44 216 PRO A N 1
ATOM 1689 C CA . PRO A 1 216 ? 20.577 -11.750 -4.837 1.00 91.44 216 PRO A CA 1
ATOM 1690 C C . PRO A 1 216 ? 19.366 -12.660 -4.588 1.00 91.44 216 PRO A C 1
ATOM 1692 O O . PRO A 1 216 ? 18.239 -12.183 -4.463 1.00 91.44 216 PRO A O 1
ATOM 1695 N N . MET A 1 217 ? 19.597 -13.970 -4.470 1.00 90.12 217 MET A N 1
ATOM 1696 C CA . MET A 1 217 ? 18.555 -14.965 -4.159 1.00 90.12 217 MET A CA 1
ATOM 1697 C C . MET A 1 217 ? 17.351 -14.944 -5.121 1.00 90.12 217 MET A C 1
ATOM 1699 O O . MET A 1 217 ? 16.217 -15.115 -4.682 1.00 90.12 217 MET A O 1
ATOM 1703 N N . HIS A 1 218 ? 17.588 -14.747 -6.424 1.00 89.31 218 HIS A N 1
ATOM 1704 C CA . HIS A 1 218 ? 16.533 -14.657 -7.451 1.00 89.31 218 HIS A CA 1
ATOM 1705 C C . HIS A 1 218 ? 15.543 -13.504 -7.210 1.00 89.31 218 HIS A C 1
ATOM 1707 O O . HIS A 1 218 ? 14.397 -13.553 -7.655 1.00 89.31 218 HIS A O 1
ATOM 1713 N N . SER A 1 219 ? 15.973 -12.473 -6.476 1.00 93.81 219 SER A N 1
ATOM 1714 C CA . SER A 1 219 ? 15.174 -11.267 -6.293 1.00 93.81 219 SER A CA 1
ATOM 1715 C C . SER A 1 219 ? 15.180 -10.403 -7.548 1.00 93.81 219 SER A C 1
ATOM 1717 O O . SER A 1 219 ? 16.096 -10.475 -8.365 1.00 93.81 219 SER A O 1
ATOM 1719 N N . VAL A 1 220 ? 14.173 -9.549 -7.679 1.00 95.88 220 VAL A N 1
ATOM 1720 C CA . VAL A 1 220 ? 14.112 -8.503 -8.698 1.00 95.88 220 VAL A CA 1
ATOM 1721 C C . VAL A 1 220 ? 14.176 -7.146 -8.012 1.00 95.88 220 VAL A C 1
ATOM 1723 O O . VAL A 1 220 ? 13.435 -6.872 -7.065 1.00 95.88 220 VAL A O 1
ATOM 1726 N N . LEU A 1 221 ? 15.092 -6.301 -8.480 1.00 95.50 221 LEU A N 1
ATOM 1727 C CA . LEU A 1 221 ? 15.369 -4.981 -7.926 1.00 95.50 221 LEU A CA 1
ATOM 1728 C C . LEU A 1 221 ? 15.065 -3.905 -8.964 1.00 95.50 221 LEU A C 1
ATOM 1730 O O . LEU A 1 221 ? 15.331 -4.085 -10.150 1.00 95.50 221 LEU A O 1
ATOM 1734 N N . LEU A 1 222 ? 14.545 -2.764 -8.513 1.00 97.12 222 LEU A N 1
ATOM 1735 C CA . LEU A 1 222 ? 14.428 -1.587 -9.368 1.00 97.12 222 LEU A CA 1
ATOM 1736 C C . LEU A 1 222 ? 15.820 -1.030 -9.675 1.00 97.12 222 LEU A C 1
ATOM 1738 O O . LEU A 1 222 ? 16.675 -0.956 -8.790 1.00 97.12 222 LEU A O 1
ATOM 1742 N N . THR A 1 223 ? 16.021 -0.572 -10.908 1.00 97.94 223 THR A N 1
ATOM 1743 C CA . THR A 1 223 ? 17.144 0.314 -11.229 1.00 97.94 223 THR A CA 1
ATOM 1744 C C . THR A 1 223 ? 17.017 1.636 -10.465 1.00 97.94 223 THR A C 1
ATOM 1746 O O . THR A 1 223 ? 15.932 2.049 -10.047 1.00 97.94 223 THR A O 1
ATOM 1749 N N . GLU A 1 224 ? 18.127 2.353 -10.305 1.00 97.00 224 GLU A N 1
ATOM 1750 C CA . GLU A 1 224 ? 18.120 3.658 -9.635 1.00 97.00 224 GLU A CA 1
ATOM 1751 C C . GLU A 1 224 ? 17.276 4.708 -10.379 1.00 97.00 224 GLU A C 1
ATOM 1753 O O . GLU A 1 224 ? 16.641 5.554 -9.746 1.00 97.00 224 GLU A O 1
ATOM 1758 N N . SER A 1 225 ? 17.222 4.651 -11.715 1.00 97.81 225 SER A N 1
ATOM 1759 C CA . SER A 1 225 ? 16.329 5.491 -12.525 1.00 97.81 225 SER A CA 1
ATOM 1760 C C . SER A 1 225 ? 14.864 5.138 -12.283 1.00 97.81 225 SER A C 1
ATOM 1762 O O . SER A 1 225 ? 14.076 6.027 -11.971 1.00 97.81 225 SER A O 1
ATOM 1764 N N . ALA A 1 226 ? 14.512 3.853 -12.338 1.00 97.81 226 ALA A N 1
ATOM 1765 C CA . ALA A 1 226 ? 13.149 3.385 -12.106 1.00 97.81 226 ALA A CA 1
ATOM 1766 C C . ALA A 1 226 ? 12.651 3.706 -10.696 1.00 97.81 226 ALA A C 1
ATOM 1768 O O . ALA A 1 226 ? 11.509 4.121 -10.516 1.00 97.81 226 ALA A O 1
ATOM 1769 N N . LYS A 1 227 ? 13.522 3.580 -9.689 1.00 98.00 227 LYS A N 1
ATOM 1770 C CA . LYS A 1 227 ? 13.216 3.954 -8.305 1.00 98.00 227 LYS A CA 1
ATOM 1771 C C . LYS A 1 227 ? 12.906 5.445 -8.176 1.00 98.00 227 LYS A C 1
ATOM 1773 O O . LYS A 1 227 ? 11.932 5.800 -7.516 1.00 98.00 227 LYS A O 1
ATOM 1778 N N . ARG A 1 228 ? 13.691 6.317 -8.823 1.00 98.12 228 ARG A N 1
ATOM 1779 C CA . ARG A 1 228 ? 13.401 7.762 -8.873 1.00 98.12 228 ARG A CA 1
ATOM 1780 C C . ARG A 1 228 ? 12.058 8.032 -9.549 1.00 98.12 228 ARG A C 1
ATOM 1782 O O . ARG A 1 228 ? 11.234 8.726 -8.964 1.00 98.12 228 ARG A O 1
ATOM 1789 N N . THR A 1 229 ? 11.808 7.421 -10.707 1.00 98.31 229 THR A N 1
ATOM 1790 C CA . THR A 1 229 ? 10.528 7.535 -11.422 1.00 98.31 229 THR A CA 1
ATOM 1791 C C . THR A 1 229 ? 9.355 7.099 -10.548 1.00 98.31 229 THR A C 1
ATOM 1793 O O . THR A 1 229 ? 8.380 7.836 -10.432 1.00 98.31 229 THR A O 1
ATOM 1796 N N . LEU A 1 230 ? 9.457 5.944 -9.884 1.00 98.38 230 LEU A N 1
ATOM 1797 C CA . LEU A 1 230 ? 8.426 5.431 -8.983 1.00 98.38 230 LEU A CA 1
ATOM 1798 C C . LEU A 1 230 ? 8.107 6.434 -7.876 1.00 98.38 230 LEU A C 1
ATOM 1800 O O . LEU A 1 230 ? 6.936 6.734 -7.664 1.00 98.38 230 LEU A O 1
ATOM 1804 N N . ILE A 1 231 ? 9.125 6.967 -7.193 1.00 98.25 231 ILE A N 1
ATOM 1805 C CA . ILE A 1 231 ? 8.931 7.926 -6.096 1.00 98.25 231 ILE A CA 1
ATOM 1806 C C . ILE A 1 231 ? 8.283 9.213 -6.617 1.00 98.25 231 ILE A C 1
ATOM 1808 O O . ILE A 1 231 ? 7.306 9.676 -6.038 1.00 98.25 231 ILE A O 1
ATOM 1812 N N . THR A 1 232 ? 8.765 9.769 -7.731 1.00 98.31 232 THR A N 1
ATOM 1813 C CA . THR A 1 232 ? 8.178 10.981 -8.324 1.00 98.31 232 THR A CA 1
ATOM 1814 C C . THR A 1 232 ? 6.710 10.778 -8.697 1.00 98.31 232 THR A C 1
ATOM 1816 O O . THR A 1 232 ? 5.869 11.620 -8.383 1.00 98.31 232 THR A O 1
ATOM 1819 N N . GLN A 1 233 ? 6.383 9.650 -9.330 1.00 98.38 233 GLN A N 1
ATOM 1820 C CA . GLN A 1 233 ? 5.007 9.322 -9.701 1.00 98.38 233 GLN A CA 1
ATOM 1821 C C . GLN A 1 233 ? 4.129 9.072 -8.474 1.00 98.38 233 GLN A C 1
ATOM 1823 O O . GLN A 1 233 ? 2.957 9.439 -8.483 1.00 98.38 233 GLN A O 1
ATOM 1828 N N . TRP A 1 234 ? 4.683 8.473 -7.419 1.00 98.31 234 TRP A N 1
ATOM 1829 C CA . TRP A 1 234 ? 3.976 8.240 -6.164 1.00 98.31 234 TRP A CA 1
ATOM 1830 C C . TRP A 1 234 ? 3.597 9.552 -5.477 1.00 98.31 234 TRP A C 1
ATOM 1832 O O . TRP A 1 234 ? 2.429 9.750 -5.148 1.00 98.31 234 TRP A O 1
ATOM 1842 N N . GLU A 1 235 ? 4.549 10.476 -5.333 1.00 97.88 235 GLU A N 1
ATOM 1843 C CA . GLU A 1 235 ? 4.287 11.795 -4.750 1.00 97.88 235 GLU A CA 1
ATOM 1844 C C . GLU A 1 235 ? 3.234 12.561 -5.559 1.00 97.88 235 GLU A C 1
ATOM 1846 O O . GLU A 1 235 ? 2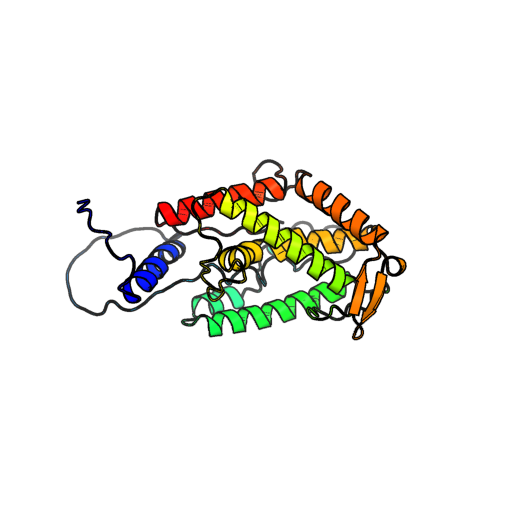.261 13.064 -4.998 1.00 97.88 235 GLU A O 1
ATOM 1851 N N . GLN A 1 236 ? 3.354 12.570 -6.891 1.00 97.56 236 GLN A N 1
ATOM 1852 C CA . GLN A 1 236 ? 2.355 13.199 -7.755 1.00 97.56 236 GLN A CA 1
ATOM 1853 C C . GLN A 1 236 ? 0.973 12.543 -7.609 1.00 97.56 236 GLN A C 1
ATOM 1855 O O . GLN A 1 236 ? -0.044 13.236 -7.549 1.00 97.56 236 GLN A O 1
ATOM 1860 N N . PHE A 1 237 ? 0.916 11.211 -7.545 1.00 96.81 237 PHE A N 1
ATOM 1861 C CA . PHE A 1 237 ? -0.329 10.469 -7.375 1.00 96.81 237 PHE A CA 1
ATOM 1862 C C . PHE A 1 237 ? -1.019 10.803 -6.047 1.00 96.81 237 PHE A C 1
ATOM 1864 O O . PHE A 1 237 ? -2.239 10.971 -6.030 1.00 96.81 237 PHE A O 1
ATOM 1871 N N . LEU A 1 238 ? -0.249 10.936 -4.962 1.00 96.50 238 LEU A N 1
ATOM 1872 C CA . LEU A 1 238 ? -0.767 11.265 -3.636 1.00 96.50 238 LEU A CA 1
ATOM 1873 C C . LEU A 1 238 ? -1.321 12.686 -3.523 1.00 96.50 238 LEU A C 1
ATOM 1875 O O . LEU A 1 238 ? -2.237 12.882 -2.729 1.00 96.50 238 LEU A O 1
ATOM 1879 N N . GLU A 1 239 ? -0.794 13.638 -4.294 1.00 95.62 239 GLU A N 1
ATOM 1880 C CA . GLU A 1 239 ? -1.243 15.041 -4.307 1.00 95.62 239 GLU A CA 1
ATOM 1881 C C . GLU A 1 239 ? -2.371 15.297 -5.320 1.00 95.62 239 GLU A C 1
ATOM 1883 O O . GLU A 1 239 ? -3.141 16.247 -5.190 1.00 95.62 239 GLU A O 1
ATOM 1888 N N . THR A 1 240 ? -2.515 14.445 -6.339 1.00 94.75 240 THR A N 1
ATOM 1889 C CA . THR A 1 240 ? -3.523 14.643 -7.390 1.00 94.75 240 THR A CA 1
ATOM 1890 C C . THR A 1 240 ? -4.938 14.393 -6.845 1.00 94.75 240 THR A C 1
ATOM 1892 O O . THR A 1 240 ? -5.216 13.269 -6.412 1.00 94.75 240 THR A O 1
ATOM 1895 N N . PRO A 1 241 ? -5.870 15.369 -6.920 1.00 92.88 241 PRO A N 1
ATOM 1896 C CA . PRO A 1 241 ? -7.252 15.177 -6.488 1.00 92.88 241 PRO A CA 1
ATOM 1897 C C . PRO A 1 241 ? -7.991 14.141 -7.337 1.00 92.88 241 PRO A C 1
ATOM 1899 O O . PRO A 1 241 ? -7.968 14.179 -8.568 1.00 92.88 241 PRO A O 1
ATOM 1902 N N . GLN A 1 242 ? -8.682 13.220 -6.673 1.00 88.75 242 GLN A N 1
ATOM 1903 C CA . GLN A 1 242 ? -9.376 12.097 -7.292 1.00 88.75 242 GLN A CA 1
ATOM 1904 C C . GLN A 1 242 ? -10.785 11.952 -6.711 1.00 88.75 242 GLN A C 1
ATOM 1906 O O . GLN A 1 242 ? -11.064 12.351 -5.578 1.00 88.75 242 GLN A O 1
ATOM 1911 N N . ARG A 1 243 ? -11.694 11.342 -7.475 1.00 83.06 243 ARG A N 1
ATOM 1912 C CA . ARG A 1 243 ? -13.011 10.947 -6.968 1.00 83.06 243 ARG A CA 1
ATOM 1913 C C . ARG A 1 243 ? -12.863 9.680 -6.120 1.00 83.06 243 ARG A C 1
ATOM 1915 O O . ARG A 1 243 ? -12.953 8.577 -6.642 1.00 83.06 243 ARG A O 1
ATOM 1922 N N . LEU A 1 244 ? -12.567 9.864 -4.833 1.00 80.50 244 LEU A N 1
ATOM 1923 C CA . LEU A 1 244 ? -12.340 8.780 -3.864 1.00 80.50 244 LEU A CA 1
ATOM 1924 C C . LEU A 1 244 ? -13.572 8.495 -2.991 1.00 80.50 244 LEU A C 1
ATOM 1926 O O . LEU A 1 244 ? -13.777 7.371 -2.548 1.00 80.50 244 LEU A O 1
ATOM 1930 N N . LEU A 1 245 ? -14.404 9.511 -2.754 1.00 75.81 245 LEU A N 1
ATOM 1931 C CA . LEU A 1 245 ? -15.606 9.422 -1.928 1.00 75.81 245 LEU A CA 1
ATOM 1932 C C . LEU A 1 245 ? -16.836 9.783 -2.760 1.00 75.81 245 LEU A C 1
ATOM 1934 O O . LEU A 1 245 ? -16.822 10.740 -3.537 1.00 75.81 245 LEU A O 1
ATOM 1938 N N . GLU A 1 246 ? -17.913 9.019 -2.594 1.00 73.31 246 GLU A N 1
ATOM 1939 C CA . GLU A 1 246 ? -19.177 9.299 -3.269 1.00 73.31 246 GLU A CA 1
ATOM 1940 C C . GLU A 1 246 ? -19.808 10.587 -2.725 1.00 73.31 246 GLU A C 1
ATOM 1942 O O . GLU A 1 246 ? -19.824 10.823 -1.517 1.00 73.31 246 GLU A O 1
ATOM 1947 N N . ASN A 1 247 ? -20.335 11.422 -3.623 1.00 75.88 247 ASN A N 1
ATOM 1948 C CA . ASN A 1 247 ? -21.008 12.684 -3.290 1.00 75.88 247 ASN A CA 1
ATOM 1949 C C . ASN A 1 247 ? -20.150 13.687 -2.498 1.00 75.88 247 ASN A C 1
ATOM 1951 O O . ASN A 1 247 ? -20.688 14.580 -1.846 1.00 75.88 247 ASN A O 1
ATOM 1955 N N . GLN A 1 248 ? -18.823 13.569 -2.569 1.00 78.50 248 GLN A N 1
ATOM 1956 C CA . GLN A 1 248 ? -17.892 14.541 -2.005 1.00 78.50 248 GLN A CA 1
ATOM 1957 C C . GLN A 1 248 ? -16.984 15.137 -3.087 1.00 78.50 248 GLN A C 1
ATOM 1959 O O . GLN A 1 248 ? -16.809 14.530 -4.149 1.00 78.50 248 GLN A O 1
ATOM 1964 N N . PRO A 1 249 ? -16.398 16.324 -2.837 1.00 84.25 249 PRO A N 1
ATOM 1965 C CA . PRO A 1 249 ? -15.395 16.902 -3.722 1.00 84.25 249 PRO A CA 1
ATOM 1966 C C . PRO A 1 249 ? -14.214 15.959 -3.952 1.00 84.25 249 PRO A C 1
ATOM 1968 O O . PRO A 1 249 ? -13.916 15.095 -3.122 1.00 84.25 249 PRO A O 1
ATOM 1971 N N . HIS A 1 250 ? -13.513 16.162 -5.070 1.00 87.31 250 HIS A N 1
ATOM 1972 C CA . HIS A 1 250 ? -12.267 15.450 -5.328 1.00 87.31 250 HIS A CA 1
ATOM 1973 C C . HIS A 1 250 ? -11.281 15.692 -4.187 1.00 87.31 250 HIS A C 1
ATOM 1975 O O . HIS A 1 250 ? -11.099 16.820 -3.733 1.00 87.31 250 HIS A O 1
ATOM 1981 N N . LEU A 1 251 ? -10.652 14.611 -3.748 1.00 90.12 251 LEU A N 1
ATOM 1982 C CA . LEU A 1 251 ? -9.734 14.594 -2.625 1.00 90.12 251 LEU A CA 1
ATOM 1983 C C . LEU A 1 251 ? -8.439 13.933 -3.077 1.00 90.12 251 LEU A C 1
ATOM 1985 O O . LEU A 1 251 ? -8.473 12.952 -3.826 1.00 90.12 251 LEU A O 1
ATOM 1989 N N . SER A 1 252 ? -7.304 14.470 -2.647 1.00 94.69 252 SER A N 1
ATOM 1990 C CA . SER A 1 252 ? -6.030 13.801 -2.873 1.00 94.69 252 SER A CA 1
ATOM 1991 C C . SER A 1 252 ? -5.959 12.532 -2.001 1.00 94.69 252 SER A C 1
ATOM 1993 O O . SER A 1 252 ? -6.525 12.504 -0.899 1.00 94.69 252 SER A O 1
ATOM 1995 N N . PRO A 1 253 ? -5.298 11.448 -2.446 1.00 95.00 253 PRO A N 1
ATOM 1996 C CA . PRO A 1 253 ? -5.070 10.294 -1.584 1.00 95.00 253 PRO A CA 1
ATOM 1997 C C . PRO A 1 253 ? -4.378 10.666 -0.268 1.00 95.00 253 PRO A C 1
ATOM 1999 O O . PRO A 1 253 ? -4.693 10.075 0.759 1.00 95.00 253 PRO A O 1
ATOM 2002 N N . ARG A 1 254 ? -3.493 11.670 -0.268 1.00 95.56 254 ARG A N 1
ATOM 2003 C CA . ARG A 1 254 ? -2.857 12.183 0.950 1.00 95.56 254 ARG A CA 1
ATOM 2004 C C . ARG A 1 254 ? -3.882 12.726 1.940 1.00 95.56 254 ARG A C 1
ATOM 2006 O O . ARG A 1 254 ? -3.916 12.269 3.080 1.00 95.56 254 ARG A O 1
ATOM 2013 N N . ASP A 1 255 ? -4.756 13.627 1.501 1.00 94.75 255 ASP A N 1
ATOM 2014 C CA . ASP A 1 255 ? -5.796 14.197 2.364 1.00 94.75 255 ASP A CA 1
ATOM 2015 C C . ASP A 1 255 ? -6.759 13.121 2.882 1.00 94.75 255 ASP A C 1
ATOM 2017 O O . ASP A 1 255 ? -7.235 13.202 4.016 1.00 94.75 255 ASP A O 1
ATOM 2021 N N . LEU A 1 256 ? -7.035 12.088 2.075 1.00 94.06 256 LEU A N 1
ATOM 2022 C CA . LEU A 1 256 ? -7.844 10.947 2.503 1.00 94.06 256 LEU A CA 1
ATOM 2023 C C . LEU A 1 256 ? -7.221 10.231 3.707 1.00 94.06 256 LEU A C 1
ATOM 2025 O O . LEU A 1 256 ? -7.946 9.923 4.654 1.00 94.06 256 LEU A O 1
ATOM 2029 N N . LEU A 1 257 ? -5.906 9.981 3.685 1.00 95.19 257 LEU A N 1
ATOM 2030 C CA . LEU A 1 257 ? -5.206 9.318 4.790 1.00 95.19 257 LEU A CA 1
ATOM 2031 C C . LEU A 1 257 ? -5.345 10.120 6.089 1.00 95.19 257 LEU A C 1
ATOM 2033 O O . LEU A 1 257 ? -5.719 9.553 7.117 1.00 95.19 257 LEU A O 1
ATOM 2037 N N . TYR A 1 258 ? -5.113 11.435 6.033 1.00 95.25 258 TYR A N 1
ATOM 2038 C CA . TYR A 1 258 ? -5.229 12.316 7.198 1.00 95.25 258 TYR A CA 1
ATOM 2039 C C . TYR A 1 258 ? -6.660 12.386 7.733 1.00 95.25 258 TYR A C 1
ATOM 2041 O O . TYR A 1 258 ? -6.880 12.150 8.920 1.00 95.25 258 TYR A O 1
ATOM 2049 N N . ARG A 1 259 ? -7.656 12.600 6.863 1.00 93.50 259 ARG A N 1
ATOM 2050 C CA . ARG A 1 259 ? -9.069 12.621 7.279 1.00 93.50 259 ARG A CA 1
ATOM 2051 C C . ARG A 1 259 ? -9.505 11.306 7.912 1.00 93.50 259 ARG A C 1
ATOM 2053 O O . ARG A 1 259 ? -10.275 11.307 8.869 1.00 93.50 259 ARG A O 1
ATOM 2060 N N . GLN A 1 260 ? -9.031 10.179 7.386 1.00 92.75 260 GLN A N 1
ATOM 2061 C CA . GLN A 1 260 ? -9.346 8.879 7.965 1.00 92.75 260 GLN A CA 1
ATOM 2062 C C . GLN A 1 260 ? -8.655 8.656 9.309 1.00 92.75 260 GLN A C 1
ATOM 2064 O O . GLN A 1 260 ? -9.268 8.070 10.198 1.00 92.75 260 GLN A O 1
ATOM 2069 N N . ALA A 1 261 ? -7.430 9.150 9.494 1.00 93.69 261 ALA A N 1
ATOM 2070 C CA . ALA A 1 261 ? -6.747 9.086 10.782 1.00 93.69 261 ALA A CA 1
ATOM 2071 C C . ALA A 1 261 ? -7.478 9.931 11.842 1.00 93.69 261 ALA A C 1
ATOM 2073 O O . ALA A 1 261 ? -7.698 9.467 12.961 1.00 93.69 261 ALA A O 1
ATOM 2074 N N . GLU A 1 262 ? -7.941 11.129 11.477 1.00 93.50 262 GLU A N 1
ATOM 2075 C CA . GLU A 1 262 ? -8.766 11.984 12.341 1.00 93.50 262 GLU A CA 1
ATOM 2076 C C . GLU A 1 262 ? -10.115 11.338 12.681 1.00 93.50 262 GLU A C 1
ATOM 2078 O O . GLU A 1 262 ? -10.518 11.308 13.845 1.00 93.50 262 GLU A O 1
ATOM 2083 N N . ALA A 1 263 ? -10.809 10.773 11.687 1.00 90.94 263 ALA A N 1
ATOM 2084 C CA . ALA A 1 263 ? -12.065 10.056 11.902 1.00 90.94 263 ALA A CA 1
ATOM 2085 C C . ALA A 1 263 ? -11.873 8.829 12.807 1.00 90.94 263 ALA A C 1
ATOM 2087 O O . ALA A 1 263 ? -12.736 8.518 13.634 1.00 90.94 263 ALA A O 1
ATOM 2088 N N . PHE A 1 264 ? -10.733 8.152 12.677 1.00 89.56 264 PHE A N 1
ATOM 2089 C CA . PHE A 1 264 ? -10.357 7.026 13.517 1.00 89.56 264 PHE A CA 1
ATOM 2090 C C . PHE A 1 264 ? -10.088 7.454 14.971 1.00 89.56 264 PHE A C 1
ATOM 2092 O O . PHE A 1 264 ? -10.618 6.832 15.895 1.00 89.56 264 PHE A O 1
ATOM 2099 N N . GLU A 1 265 ? -9.361 8.558 15.191 1.00 90.44 265 GLU A N 1
ATOM 2100 C CA . GLU A 1 265 ? -9.175 9.164 16.524 1.00 90.44 265 GLU A CA 1
ATOM 2101 C C . GLU A 1 265 ? -10.509 9.535 17.160 1.00 90.44 265 GLU A C 1
ATOM 2103 O O . GLU A 1 265 ? -10.792 9.123 18.290 1.00 90.44 265 GLU A O 1
ATOM 2108 N N . ALA A 1 266 ? -11.360 10.239 16.411 1.00 88.94 266 ALA A N 1
ATOM 2109 C CA . ALA A 1 266 ? -12.647 10.704 16.898 1.00 88.94 266 ALA A CA 1
ATOM 2110 C C . ALA A 1 266 ? -13.558 9.535 17.292 1.00 88.94 266 ALA A C 1
ATOM 2112 O O . ALA A 1 266 ? -14.213 9.591 18.333 1.00 88.94 266 ALA A O 1
ATOM 2113 N N . ALA A 1 267 ? -13.572 8.454 16.506 1.00 88.69 267 ALA A N 1
ATOM 2114 C CA . ALA A 1 267 ? -14.343 7.255 16.818 1.00 88.69 267 ALA A CA 1
ATOM 2115 C C . ALA A 1 267 ? -13.888 6.610 18.137 1.00 88.69 267 ALA A C 1
ATOM 2117 O O . ALA A 1 267 ? -14.724 6.287 18.986 1.00 88.69 267 ALA A O 1
ATOM 2118 N N . ILE A 1 268 ? -12.573 6.481 18.349 1.00 85.75 268 ILE A N 1
ATOM 2119 C CA . ILE A 1 268 ? -12.019 5.904 19.580 1.00 85.75 268 ILE A CA 1
ATOM 2120 C C . ILE A 1 268 ? -12.301 6.806 20.786 1.00 85.75 268 ILE A C 1
ATOM 2122 O O . ILE A 1 268 ? -12.773 6.325 21.821 1.00 85.75 268 ILE A O 1
ATOM 2126 N N . ARG A 1 269 ? -12.075 8.115 20.644 1.00 87.06 269 ARG A N 1
ATOM 2127 C CA . ARG A 1 269 ? -12.312 9.118 21.689 1.00 87.06 269 ARG A CA 1
ATOM 2128 C C . ARG A 1 269 ? -13.779 9.171 22.117 1.00 87.06 269 ARG A C 1
ATOM 2130 O O . ARG A 1 269 ? -14.070 9.139 23.313 1.00 87.06 269 ARG A O 1
ATOM 2137 N N . ASP A 1 270 ? -14.696 9.196 21.153 1.00 88.25 270 ASP A N 1
ATOM 2138 C CA . ASP A 1 270 ? -16.141 9.277 21.395 1.00 88.25 270 ASP A CA 1
ATOM 2139 C C . ASP A 1 270 ? -16.784 7.914 21.702 1.00 88.25 270 ASP A C 1
ATOM 2141 O O . ASP A 1 270 ? -17.986 7.843 21.967 1.00 88.25 270 ASP A O 1
ATOM 2145 N N . LYS A 1 271 ? -16.009 6.822 21.668 1.00 86.56 271 LYS A N 1
ATOM 2146 C CA . LYS A 1 271 ? -16.495 5.444 21.840 1.00 86.56 271 LYS A CA 1
ATOM 2147 C C . LYS A 1 271 ? -17.577 5.052 20.822 1.00 86.56 271 LYS A C 1
ATOM 2149 O O . LYS A 1 271 ? -18.522 4.336 21.156 1.00 86.56 271 LYS A O 1
ATOM 2154 N N . LYS A 1 272 ? -17.440 5.528 19.583 1.00 82.56 272 LYS A N 1
ATOM 2155 C CA . LYS A 1 272 ? -18.332 5.241 18.450 1.00 82.56 272 LYS A CA 1
ATOM 2156 C C . LYS A 1 272 ? -17.703 4.210 17.518 1.00 82.56 272 LYS A C 1
ATOM 2158 O O . LYS A 1 272 ? -16.491 4.013 17.517 1.00 82.56 272 LYS A O 1
ATOM 2163 N N . SER A 1 273 ? -18.530 3.574 16.692 1.00 77.94 273 SER A N 1
ATOM 2164 C CA . SER A 1 273 ? -18.014 2.698 15.641 1.00 77.94 273 SER A CA 1
ATOM 2165 C C . SER A 1 273 ? -17.309 3.496 14.553 1.00 77.94 273 SER A C 1
ATOM 2167 O O . SER A 1 273 ? -17.850 4.464 14.022 1.00 77.94 273 SER A O 1
ATOM 2169 N N . TYR A 1 274 ? -16.098 3.056 14.222 1.00 83.12 274 TYR A N 1
ATOM 2170 C CA . TYR A 1 274 ? -15.335 3.572 13.098 1.00 83.12 274 TYR A CA 1
ATOM 2171 C C . TYR A 1 274 ? -15.836 2.961 11.787 1.00 83.12 274 TYR A C 1
ATOM 2173 O O . TYR A 1 274 ? -16.034 1.747 11.692 1.00 83.12 274 TYR A O 1
ATOM 2181 N N . THR A 1 275 ? -16.021 3.809 10.777 1.00 81.19 275 THR A N 1
ATOM 2182 C CA . THR A 1 275 ? -16.334 3.381 9.410 1.00 81.19 275 THR A CA 1
ATOM 2183 C C . THR A 1 275 ? -15.052 3.436 8.594 1.00 81.19 275 THR A C 1
ATOM 2185 O O . THR A 1 275 ? -14.538 4.524 8.344 1.00 81.19 275 THR A O 1
ATOM 2188 N N . HIS A 1 276 ? -14.535 2.268 8.208 1.00 80.56 276 HIS A N 1
ATOM 2189 C CA . HIS A 1 276 ? -13.345 2.177 7.363 1.00 80.56 276 HIS A CA 1
ATOM 2190 C C . HIS A 1 276 ? -13.611 2.748 5.973 1.00 80.56 276 HIS A C 1
ATOM 2192 O O . HIS A 1 276 ? -14.749 2.770 5.491 1.00 80.56 276 HIS A O 1
ATOM 2198 N N . TYR A 1 277 ? -12.541 3.194 5.323 1.00 81.25 277 TYR A N 1
ATOM 2199 C CA . TYR A 1 277 ? -12.614 3.641 3.942 1.00 81.25 277 TYR A CA 1
ATOM 2200 C C . TYR A 1 277 ? -12.995 2.482 3.014 1.00 81.25 277 TYR A C 1
ATOM 2202 O O . TYR A 1 277 ? -12.410 1.403 3.080 1.00 81.25 277 TYR A O 1
ATOM 2210 N N . ARG A 1 278 ? -13.959 2.741 2.128 1.00 73.94 278 ARG A N 1
ATOM 2211 C CA . ARG A 1 278 ? -14.346 1.868 1.016 1.00 73.94 278 ARG A CA 1
ATOM 2212 C C . ARG A 1 278 ? -14.293 2.680 -0.260 1.00 73.94 278 ARG A C 1
ATOM 2214 O O . ARG A 1 278 ? -14.736 3.831 -0.263 1.00 73.94 278 ARG A O 1
ATOM 2221 N N . LEU A 1 279 ? -13.746 2.099 -1.322 1.00 70.81 279 LEU A N 1
ATOM 2222 C CA . LEU A 1 279 ? -13.677 2.795 -2.597 1.00 70.81 279 LEU A CA 1
ATOM 2223 C C . LEU A 1 279 ? -15.059 2.749 -3.247 1.00 70.81 279 LEU A C 1
ATOM 2225 O O . LEU A 1 279 ? -15.545 1.683 -3.609 1.00 70.81 279 LEU A O 1
ATOM 2229 N N . CYS A 1 280 ? -15.688 3.908 -3.416 1.00 59.31 280 CYS A N 1
ATOM 2230 C CA . CYS A 1 280 ? -16.927 3.998 -4.182 1.00 59.31 280 CYS A CA 1
ATOM 2231 C C . CYS A 1 280 ? -16.600 4.095 -5.683 1.00 59.31 280 CYS A C 1
ATOM 2233 O O . CYS A 1 280 ? -16.021 5.096 -6.111 1.00 59.31 280 CYS A O 1
ATOM 2235 N N . LEU A 1 281 ? -16.978 3.078 -6.472 1.00 47.09 281 LEU A N 1
ATOM 2236 C CA . LEU A 1 281 ? -16.821 3.027 -7.940 1.00 47.09 281 LEU A CA 1
ATOM 2237 C C . LEU A 1 281 ? -18.129 3.274 -8.713 1.00 47.09 281 LEU A C 1
ATOM 2239 O O . LEU A 1 281 ? -19.173 2.647 -8.422 1.00 47.09 281 LEU A O 1
#

pLDDT: mean 70.11, std 28.79, range [22.27, 98.38]

Foldseek 3Di:
DDDDDDDDPDDDPPVVQVLQQLLAPQVPPDDDDDDDDDDDDDDDDPDDGGHFDLLQQLQAQPPDDDDDDDDDDDPPVVVVVRGDSPVPLNVVSVPDDDLVSSVVSSVVSQQVSQCSVVVLCPPQPFPRPGADAVQAQTPLNQQLNVLLVVLLVLLVVLLVVDPDDQQDADSADRDPVDSRNSVSQCSLPSVVQRSVLSSVCSVVVVDGRVQWDQDPPNHIHGDPVSVVSSVVSSVVQQQDFDCFDPPDGTDGVSVVSNVLSVQVNCSSVVSYHRDGRDGRD

Radius of gyration: 22.27 Å; chains: 1; bounding box: 64×34×77 Å

Secondary structure (DSSP, 8-state):
--------S---HHHHHHHHHHHHGGGG-SS---------------------SSTTSSSSS------S---S--TTHHHHGGG-S-HHHHHHHHH--SHHHHHHHHHHHHHHHHHHHHHHTTTSS----S---SS--SHHHHHHHHHHHHHHHHHHHHHHTTT--TT--SSSPPBTTB-HHHHHHGGGTIIIIIIHHHHHHHHTTSS-GGGEEE-GGG-EEE-HHHHHHHHHHHHHHHHS-B--STTS--B-HHHHHHHHHHHHHHHHHHTPPP-------

Sequence (281 aa):
MYDGKRRPYADSVPERTRLQARLFRSAARGHQRRPGAADRTDSSSHTGGIDRTCAGNHAGDVFFIGPSHPTGDDHAERTASRRACPAGYAAQIETQQTIDSLRGIEGIIAREYFAALVKVFEGLDLNFSGRVRRPPTDPVNAVLSYTYILLTEHCACALQTTRFDIYLGFMHKPNRNAPALALDFVEQFRQPIADRFVMLLFNKKILQAADFNPGPMHSVLLTESAKRTLITQWEQFLETPQRLLENQPHLSPRDLLYRQAEAFEAAIRDKKSYTHYRLCL